Protein AF-A0A349YGN7-F1 (afdb_monomer_lite)

pLDDT: mean 90.96, std 9.05, range [40.75, 98.06]

Radius of gyration: 17.31 Å; chains: 1; bounding box: 41×32×55 Å

Structure (mmCIF, N/CA/C/O backbone):
data_AF-A0A349YGN7-F1
#
_entry.id   AF-A0A349YGN7-F1
#
loop_
_atom_site.group_PDB
_atom_site.id
_atom_site.type_symbol
_atom_site.label_atom_id
_atom_site.label_alt_id
_atom_site.label_comp_id
_atom_site.label_asym_id
_atom_site.label_entity_id
_atom_site.label_seq_id
_atom_site.pdbx_PDB_ins_code
_atom_site.Cartn_x
_atom_site.Cartn_y
_atom_site.Cartn_z
_atom_site.occupancy
_atom_site.B_iso_or_equiv
_atom_site.auth_seq_id
_atom_site.auth_comp_id
_atom_site.auth_asym_id
_atom_site.auth_atom_id
_atom_site.pdbx_PDB_model_num
ATOM 1 N N . MET A 1 1 ? -19.970 -3.810 -36.566 1.00 40.75 1 MET A N 1
ATOM 2 C CA . MET A 1 1 ? -18.742 -3.207 -36.004 1.00 40.75 1 MET A CA 1
ATOM 3 C C . MET A 1 1 ? -18.100 -4.233 -35.089 1.00 40.75 1 MET A C 1
ATOM 5 O O . MET A 1 1 ? -18.728 -4.619 -34.111 1.00 40.75 1 MET A O 1
ATOM 9 N N . ALA A 1 2 ? -16.917 -4.742 -35.432 1.00 43.94 2 ALA A N 1
ATOM 10 C CA . ALA A 1 2 ? -16.148 -5.558 -34.498 1.00 43.94 2 ALA A CA 1
ATOM 11 C C . ALA A 1 2 ? -15.646 -4.631 -33.381 1.00 43.94 2 ALA A C 1
ATOM 13 O O . ALA A 1 2 ? -15.054 -3.597 -33.680 1.00 43.94 2 ALA A O 1
ATOM 14 N N . ARG A 1 3 ? -15.933 -4.951 -32.112 1.00 46.91 3 ARG A N 1
ATOM 15 C CA . ARG A 1 3 ? -15.310 -4.249 -30.982 1.00 46.91 3 ARG A CA 1
ATOM 16 C C . ARG A 1 3 ? -13.809 -4.509 -31.073 1.00 46.91 3 ARG A C 1
ATOM 18 O O . ARG A 1 3 ? -13.404 -5.671 -31.048 1.00 46.91 3 ARG A O 1
ATOM 25 N N . GLU A 1 4 ? -13.009 -3.456 -31.212 1.00 57.19 4 GLU A N 1
ATOM 26 C CA . GLU A 1 4 ? -11.560 -3.579 -31.079 1.00 57.19 4 GLU A CA 1
ATOM 27 C C . GLU A 1 4 ? -11.242 -4.249 -29.732 1.00 57.19 4 GLU A C 1
ATOM 29 O O . GLU A 1 4 ? -11.897 -3.947 -28.726 1.00 57.19 4 GLU A O 1
ATOM 34 N N . PRO A 1 5 ? -10.295 -5.202 -29.687 1.00 54.06 5 PRO A N 1
ATOM 35 C CA . PRO A 1 5 ? -9.934 -5.856 -28.443 1.00 54.06 5 PRO A CA 1
ATOM 36 C C . PRO A 1 5 ? -9.362 -4.815 -27.479 1.00 54.06 5 PRO A C 1
ATOM 38 O O . PRO A 1 5 ? -8.246 -4.330 -27.649 1.00 54.06 5 PRO A O 1
ATOM 41 N N . GLN A 1 6 ? -10.136 -4.474 -26.451 1.00 61.12 6 GLN A N 1
ATOM 42 C CA . GLN A 1 6 ? -9.702 -3.562 -25.403 1.00 61.12 6 GLN A CA 1
ATOM 43 C C . GLN A 1 6 ? -8.542 -4.217 -24.639 1.00 61.12 6 GLN A C 1
ATOM 45 O O . GLN A 1 6 ? -8.707 -5.266 -24.007 1.00 61.12 6 GLN A O 1
ATOM 50 N N . ILE A 1 7 ? -7.347 -3.631 -24.738 1.00 64.88 7 ILE A N 1
ATOM 51 C CA . ILE A 1 7 ? -6.152 -4.151 -24.070 1.00 64.88 7 ILE A CA 1
ATOM 52 C C . ILE A 1 7 ? -6.370 -4.048 -22.563 1.00 64.88 7 ILE A C 1
ATOM 54 O O . ILE A 1 7 ? -6.485 -2.955 -22.010 1.00 64.88 7 ILE A O 1
ATOM 58 N N . LYS A 1 8 ? -6.426 -5.204 -21.893 1.00 73.06 8 LYS A N 1
ATOM 59 C CA . LYS A 1 8 ? -6.543 -5.254 -20.437 1.00 73.06 8 LYS A CA 1
ATOM 60 C C . LYS A 1 8 ? -5.196 -4.938 -19.795 1.00 73.06 8 LYS A C 1
ATOM 62 O O . LYS A 1 8 ? -4.234 -5.682 -19.997 1.00 73.06 8 LYS A O 1
ATOM 67 N N . ILE A 1 9 ? -5.144 -3.878 -18.993 1.00 81.25 9 ILE A N 1
ATOM 68 C CA . ILE A 1 9 ? -4.000 -3.553 -18.136 1.00 81.25 9 ILE A CA 1
ATOM 69 C C . ILE A 1 9 ? -3.856 -4.692 -17.130 1.00 81.25 9 ILE A C 1
ATOM 71 O O . ILE A 1 9 ? -4.813 -5.005 -16.433 1.00 81.25 9 ILE A O 1
ATOM 75 N N . LYS A 1 10 ? -2.692 -5.343 -17.065 1.00 91.06 10 LYS A N 1
ATOM 76 C CA . LYS A 1 10 ? -2.426 -6.410 -16.091 1.00 91.06 10 LYS A CA 1
ATOM 77 C C . LYS A 1 10 ? -1.453 -5.913 -15.033 1.00 91.06 10 LYS A C 1
ATOM 79 O O . LYS A 1 10 ? -0.296 -5.677 -15.357 1.00 91.06 10 LYS A O 1
ATOM 84 N N . ILE A 1 11 ? -1.889 -5.782 -13.787 1.00 93.44 11 ILE A N 1
ATOM 85 C CA . ILE A 1 11 ? -1.020 -5.420 -12.654 1.00 93.44 11 ILE A CA 1
ATOM 86 C C . ILE A 1 11 ? -0.868 -6.637 -11.747 1.00 93.44 11 ILE A C 1
ATOM 88 O O . ILE A 1 11 ? -1.842 -7.350 -11.518 1.00 93.44 11 ILE A O 1
ATOM 92 N N . GLN A 1 12 ? 0.334 -6.888 -11.236 1.00 95.88 12 GLN A N 1
ATOM 93 C CA . GLN A 1 12 ? 0.534 -7.857 -10.160 1.00 95.88 12 GLN A CA 1
ATOM 94 C C . GLN A 1 12 ? 0.594 -7.113 -8.822 1.00 95.88 12 GLN A C 1
ATOM 96 O O . GLN A 1 12 ? 1.476 -6.279 -8.655 1.00 95.88 12 GLN A O 1
ATOM 101 N N . LEU A 1 13 ? -0.313 -7.407 -7.888 1.00 96.38 13 LEU A N 1
ATOM 102 C CA . LEU A 1 13 ? -0.281 -6.912 -6.510 1.00 96.38 13 LEU A CA 1
ATOM 103 C C . LEU A 1 13 ? 0.266 -8.009 -5.591 1.00 96.38 13 LEU A C 1
ATOM 105 O O . LEU A 1 13 ? -0.323 -9.088 -5.493 1.00 96.38 13 LEU A O 1
ATOM 109 N N . LEU A 1 14 ? 1.387 -7.720 -4.939 1.00 96.00 14 LEU A N 1
ATOM 110 C CA . LEU A 1 14 ? 2.037 -8.552 -3.932 1.00 96.00 14 LEU A CA 1
ATOM 111 C C . LEU A 1 14 ? 1.857 -7.864 -2.582 1.00 96.00 14 LEU A C 1
ATOM 113 O O . LEU A 1 14 ? 2.396 -6.776 -2.405 1.00 96.00 14 LEU A O 1
ATOM 117 N N . ALA A 1 15 ? 1.113 -8.470 -1.663 1.00 94.56 15 ALA A N 1
ATOM 118 C CA . ALA A 1 15 ? 0.840 -7.887 -0.348 1.00 94.56 15 ALA A CA 1
ATOM 119 C C . ALA A 1 15 ? 1.329 -8.792 0.784 1.00 94.56 15 ALA A C 1
ATOM 121 O O . ALA A 1 15 ? 1.417 -10.007 0.602 1.00 94.56 15 ALA A O 1
ATOM 122 N N . GLU A 1 16 ? 1.656 -8.200 1.929 1.00 89.56 16 GLU A N 1
ATOM 123 C CA . GLU A 1 16 ? 2.109 -8.918 3.124 1.00 89.56 16 GLU A CA 1
ATOM 124 C C . GLU A 1 16 ? 1.011 -9.790 3.738 1.00 89.56 16 GLU A C 1
ATOM 126 O O . GLU A 1 16 ? 1.259 -10.957 4.054 1.00 89.56 16 GLU A O 1
ATOM 131 N N . GLY A 1 17 ? -0.202 -9.245 3.842 1.00 88.50 17 GLY A N 1
ATOM 132 C CA . GLY A 1 17 ? -1.368 -9.917 4.393 1.00 88.50 17 GLY A CA 1
ATOM 133 C C . GLY A 1 17 ? 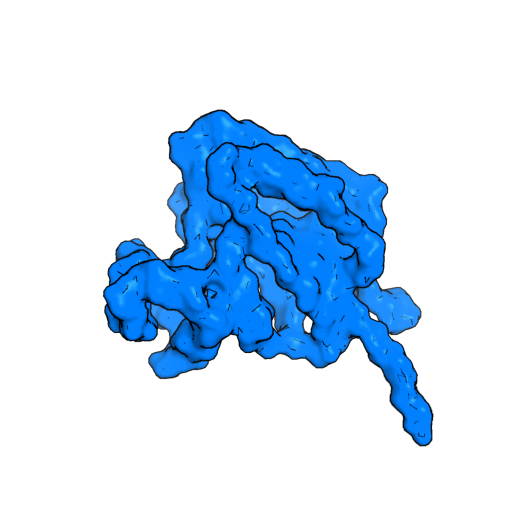-2.480 -10.182 3.378 1.00 88.50 17 GLY A C 1
ATOM 134 O O . GLY A 1 17 ? -2.515 -9.670 2.254 1.00 88.50 17 GLY A O 1
ATOM 135 N N . ASN A 1 18 ? -3.425 -11.029 3.796 1.00 90.25 18 ASN A N 1
ATOM 136 C CA . ASN A 1 18 ? -4.635 -11.309 3.026 1.00 90.25 18 ASN A CA 1
ATOM 137 C C . ASN A 1 18 ? -5.684 -10.188 3.154 1.00 90.25 18 ASN A C 1
ATOM 139 O O . ASN A 1 18 ? -6.515 -10.036 2.262 1.00 90.25 18 ASN A O 1
ATOM 143 N N . THR A 1 19 ? -5.634 -9.381 4.218 1.00 92.94 19 THR A N 1
ATOM 144 C CA . THR A 1 19 ? -6.548 -8.251 4.453 1.00 92.94 19 THR A CA 1
ATOM 145 C C . THR A 1 19 ? -6.517 -7.264 3.286 1.00 92.94 19 THR A C 1
ATOM 147 O O . THR A 1 19 ? -7.548 -6.900 2.720 1.00 92.94 19 THR A O 1
ATOM 150 N N . GLU A 1 20 ? -5.315 -6.882 2.869 1.00 93.88 20 GLU A N 1
ATOM 151 C CA . GLU A 1 20 ? -5.056 -5.976 1.762 1.00 93.88 20 GLU A CA 1
ATOM 152 C C . GLU A 1 20 ? -5.512 -6.583 0.440 1.00 93.88 20 GLU A C 1
ATOM 154 O O . GLU A 1 20 ? -6.179 -5.934 -0.368 1.00 93.88 20 GLU A O 1
ATOM 159 N N . VAL A 1 21 ? -5.179 -7.860 0.228 1.00 93.62 21 VAL A N 1
ATOM 160 C CA . VAL A 1 21 ? -5.609 -8.610 -0.953 1.00 93.62 21 VAL A CA 1
ATOM 161 C C . VAL A 1 21 ? -7.132 -8.606 -1.061 1.00 93.62 21 VAL A C 1
ATOM 163 O O . VAL A 1 21 ? -7.663 -8.310 -2.132 1.00 93.62 21 VAL A O 1
ATOM 166 N N . ASN A 1 22 ? -7.832 -8.908 0.029 1.00 94.44 22 ASN A N 1
ATOM 167 C CA . ASN A 1 22 ? -9.287 -8.938 0.076 1.00 94.44 22 ASN A CA 1
ATOM 168 C C . ASN A 1 22 ? -9.894 -7.556 -0.180 1.00 94.44 22 ASN A C 1
ATOM 170 O O . ASN A 1 22 ? -10.826 -7.440 -0.976 1.00 94.44 22 ASN A O 1
ATOM 174 N N . TYR A 1 23 ? -9.320 -6.498 0.399 1.00 95.06 23 TYR A N 1
ATOM 175 C CA . TYR A 1 23 ? -9.762 -5.129 0.142 1.00 95.06 23 TYR A CA 1
ATOM 176 C C . TYR A 1 23 ? -9.703 -4.775 -1.348 1.00 95.06 23 TYR A C 1
ATOM 178 O O . TYR A 1 23 ? -10.696 -4.337 -1.930 1.00 95.06 23 TYR A O 1
ATOM 186 N N . PHE A 1 24 ? -8.561 -5.009 -2.001 1.00 93.50 24 PHE A N 1
ATOM 187 C CA . PHE A 1 24 ? -8.390 -4.637 -3.407 1.00 93.50 24 PHE A CA 1
ATOM 188 C C . PHE A 1 24 ? -9.077 -5.579 -4.401 1.00 93.50 24 PHE A C 1
ATOM 190 O O . PHE A 1 24 ? -9.286 -5.181 -5.547 1.00 93.50 24 PHE A O 1
ATOM 197 N N . LYS A 1 25 ? -9.417 -6.815 -4.012 1.00 91.12 25 LYS A N 1
ATOM 198 C CA . LYS A 1 25 ? -10.243 -7.719 -4.835 1.00 91.12 25 LYS A CA 1
ATOM 199 C C . LYS A 1 25 ? -11.669 -7.196 -4.994 1.00 91.12 25 LYS A C 1
ATOM 201 O O . LYS A 1 25 ? -12.240 -7.328 -6.073 1.00 91.12 25 LYS A O 1
ATOM 206 N N . SER A 1 26 ? -12.216 -6.627 -3.924 1.00 86.44 26 SER A N 1
ATOM 207 C CA . SER A 1 26 ? -13.612 -6.186 -3.851 1.00 86.44 26 SER A CA 1
ATOM 208 C C . SER A 1 26 ? -13.801 -4.721 -4.276 1.00 86.44 26 SER A C 1
ATOM 210 O O . SER A 1 26 ? -14.912 -4.307 -4.603 1.00 86.44 26 SER A O 1
ATOM 212 N N . LEU A 1 27 ? -12.716 -3.941 -4.362 1.00 88.56 27 LEU A N 1
ATOM 213 C CA . LEU A 1 27 ? -12.718 -2.592 -4.931 1.00 88.56 27 LEU A CA 1
ATOM 214 C C . LEU A 1 27 ? -13.165 -2.607 -6.405 1.00 88.56 27 LEU A C 1
ATOM 216 O O . LEU A 1 27 ? -12.579 -3.289 -7.249 1.00 88.56 27 LEU A O 1
ATOM 220 N N . ARG A 1 28 ? -14.167 -1.790 -6.751 1.00 81.19 28 ARG A N 1
ATOM 221 C CA . ARG A 1 28 ? -14.599 -1.611 -8.146 1.00 81.19 28 ARG A CA 1
ATOM 222 C C . ARG A 1 28 ? -13.588 -0.751 -8.910 1.00 81.19 28 ARG A C 1
ATOM 224 O O . ARG A 1 28 ? -13.478 0.444 -8.667 1.00 81.19 28 ARG A O 1
ATOM 231 N N . MET A 1 29 ? -12.890 -1.362 -9.862 1.00 83.44 29 MET A N 1
ATOM 232 C CA . MET A 1 29 ? -11.831 -0.731 -10.662 1.00 83.44 29 MET A CA 1
ATOM 233 C C . MET A 1 29 ? -12.302 -0.338 -12.071 1.00 83.44 29 MET A C 1
ATOM 235 O O . MET A 1 29 ? -13.389 -0.731 -12.505 1.00 83.44 29 MET A O 1
ATOM 239 N N . LYS A 1 30 ? -11.447 0.376 -12.822 1.00 78.62 30 LYS A N 1
ATOM 240 C CA . LYS A 1 30 ? -11.638 0.634 -14.264 1.00 78.62 30 LYS A CA 1
ATOM 241 C C . LYS A 1 30 ? -11.886 -0.663 -15.043 1.00 78.62 30 LYS A C 1
ATOM 243 O O . LYS A 1 30 ? -11.179 -1.653 -14.866 1.00 78.62 30 LYS A O 1
ATOM 248 N N . GLU A 1 31 ? -12.843 -0.644 -15.974 1.00 77.25 31 GLU A N 1
ATOM 249 C CA . GLU A 1 31 ? -13.285 -1.838 -16.723 1.00 77.25 31 GLU A CA 1
ATOM 250 C C . GLU A 1 31 ? -12.179 -2.496 -17.572 1.00 77.25 31 GLU A C 1
ATOM 252 O O . GLU A 1 31 ? -12.213 -3.701 -17.835 1.00 77.25 31 GLU A O 1
ATOM 257 N N . ASN A 1 32 ? -11.169 -1.726 -17.984 1.00 79.81 32 ASN A N 1
ATOM 258 C CA . ASN A 1 32 ? -10.022 -2.210 -18.752 1.00 79.81 32 ASN A CA 1
ATOM 259 C C . ASN A 1 32 ? -8.860 -2.714 -17.874 1.00 79.81 32 ASN A C 1
ATOM 261 O O . ASN A 1 32 ? -7.795 -3.029 -18.407 1.00 79.81 32 ASN A O 1
ATOM 265 N N . LEU A 1 33 ? -9.032 -2.813 -16.554 1.00 83.44 33 LEU A N 1
ATOM 266 C CA . LEU A 1 33 ? -8.005 -3.281 -15.629 1.00 83.44 33 LEU A CA 1
ATOM 267 C C . LEU A 1 33 ? -8.243 -4.734 -15.201 1.00 83.44 33 LEU A C 1
ATOM 269 O O . LEU A 1 33 ? -9.355 -5.166 -14.911 1.00 83.44 33 LEU A O 1
ATOM 273 N N . LYS A 1 34 ? -7.160 -5.503 -15.128 1.00 87.75 34 LYS A N 1
ATOM 274 C CA . LYS A 1 34 ? -7.096 -6.813 -14.489 1.00 87.75 34 LYS A CA 1
ATOM 275 C C . LYS A 1 34 ? -5.946 -6.804 -13.491 1.00 87.75 34 LYS A C 1
ATOM 277 O O . LYS A 1 34 ? -4.796 -6.596 -13.868 1.00 87.75 34 LYS A O 1
ATOM 282 N N . ILE A 1 35 ? -6.233 -7.108 -12.235 1.00 89.19 35 ILE A N 1
ATOM 283 C CA . ILE A 1 35 ? -5.198 -7.273 -11.216 1.00 89.19 35 ILE A CA 1
ATOM 284 C C . ILE A 1 35 ? -5.051 -8.758 -10.896 1.00 89.19 35 ILE A C 1
ATOM 286 O O . ILE A 1 35 ? -6.034 -9.486 -10.763 1.00 89.19 35 ILE A O 1
ATOM 290 N N . SER A 1 36 ? -3.806 -9.224 -10.848 1.00 90.88 36 SER A N 1
ATOM 291 C CA . SER A 1 36 ? -3.445 -10.501 -10.247 1.00 90.88 36 SER A CA 1
ATOM 292 C C . SER A 1 36 ? -3.015 -10.235 -8.819 1.00 90.88 36 SER A C 1
ATOM 294 O O . SER A 1 36 ? -2.079 -9.473 -8.595 1.00 90.88 36 SER A O 1
ATOM 296 N N . TYR A 1 37 ? -3.666 -10.888 -7.870 1.00 91.25 37 TYR A N 1
ATOM 297 C CA . TYR A 1 37 ? -3.403 -10.716 -6.449 1.00 91.25 37 TYR A CA 1
ATOM 298 C C . TYR A 1 37 ? -2.595 -11.894 -5.929 1.00 91.25 37 TYR A C 1
ATOM 300 O O . TYR A 1 37 ? -2.875 -13.041 -6.290 1.00 91.25 37 TYR A O 1
ATOM 308 N N . LYS A 1 38 ? -1.610 -11.624 -5.079 1.00 90.12 38 LYS A N 1
ATOM 309 C CA . LYS A 1 38 ? -0.845 -12.660 -4.400 1.00 90.12 38 LYS A CA 1
ATOM 310 C C . LYS A 1 38 ? -0.443 -12.184 -3.011 1.00 90.12 38 LYS A C 1
ATOM 312 O O . LYS A 1 38 ? 0.288 -11.210 -2.870 1.00 90.12 38 LYS A O 1
ATOM 317 N N . GLU A 1 39 ? -0.898 -12.919 -2.007 1.00 89.00 39 GLU A N 1
ATOM 318 C CA . GLU A 1 39 ? -0.356 -12.821 -0.658 1.00 89.00 39 GLU A CA 1
ATOM 319 C C . GLU A 1 39 ? 1.073 -13.378 -0.655 1.00 89.00 39 GLU A C 1
ATOM 321 O O . GLU A 1 39 ? 1.364 -14.439 -1.226 1.00 89.00 39 GLU A O 1
ATOM 326 N N . VAL A 1 40 ? 1.977 -12.651 -0.016 1.00 86.19 40 VAL A N 1
ATOM 327 C CA . VAL A 1 40 ? 3.359 -13.046 0.203 1.00 86.19 40 VAL A CA 1
ATOM 328 C C . VAL A 1 40 ? 3.511 -13.333 1.684 1.00 86.19 40 VAL A C 1
ATOM 330 O O . VAL A 1 40 ? 3.800 -12.453 2.482 1.00 86.19 40 VAL A O 1
ATOM 333 N N . ASN A 1 41 ? 3.348 -14.602 2.043 1.00 75.94 41 ASN A N 1
ATOM 334 C CA . ASN A 1 41 ? 3.478 -15.024 3.427 1.00 75.94 41 ASN A CA 1
ATOM 335 C C . ASN A 1 41 ? 4.915 -14.783 3.934 1.00 75.94 41 ASN A C 1
ATOM 337 O O . ASN A 1 41 ? 5.864 -15.477 3.541 1.00 75.94 41 ASN A O 1
ATOM 341 N N . VAL A 1 42 ? 5.064 -13.789 4.810 1.00 69.56 42 VAL A N 1
ATOM 342 C CA . VAL A 1 42 ? 6.346 -13.394 5.406 1.00 69.56 42 VAL A CA 1
ATOM 343 C C . VAL A 1 42 ? 6.684 -14.114 6.707 1.00 69.56 42 VAL A C 1
ATOM 345 O O . VAL A 1 42 ? 7.771 -13.860 7.233 1.00 69.56 42 VAL A O 1
ATOM 348 N N . ARG A 1 43 ? 5.824 -15.021 7.211 1.00 63.34 43 ARG A N 1
ATOM 349 C CA . ARG A 1 43 ? 6.007 -15.694 8.512 1.00 63.34 43 ARG A CA 1
ATOM 350 C C . ARG A 1 43 ? 7.450 -16.199 8.659 1.00 63.34 43 ARG A C 1
ATOM 352 O O . ARG A 1 43 ? 7.858 -17.144 7.988 1.00 63.34 43 ARG A O 1
ATOM 359 N N . GLY A 1 44 ? 8.215 -15.540 9.534 1.00 61.25 44 GLY A N 1
ATOM 360 C CA . GLY A 1 44 ? 9.581 -15.930 9.896 1.00 61.25 44 GLY A CA 1
ATOM 361 C C . GLY A 1 44 ? 10.727 -15.415 9.011 1.00 61.25 44 GLY A C 1
ATOM 362 O O . GLY A 1 44 ? 11.727 -16.117 8.876 1.00 61.25 44 GLY A O 1
ATOM 363 N N . GLY A 1 45 ? 10.650 -14.217 8.419 1.00 75.00 45 GLY A N 1
ATOM 364 C CA . GLY A 1 45 ? 11.841 -13.623 7.780 1.00 75.00 45 GLY A CA 1
ATOM 365 C C . GLY A 1 45 ? 11.733 -12.192 7.246 1.00 75.00 45 GLY A C 1
ATOM 366 O O . GLY A 1 45 ? 12.594 -11.796 6.454 1.00 75.00 45 GLY A O 1
ATOM 367 N N . GLY A 1 46 ? 10.685 -11.458 7.635 1.00 89.56 46 GLY A N 1
ATOM 368 C CA . GLY A 1 46 ? 10.543 -10.017 7.404 1.00 89.56 46 GLY A CA 1
ATOM 369 C C . GLY A 1 46 ? 10.733 -9.578 5.949 1.00 89.56 46 GLY A C 1
ATOM 370 O O . GLY A 1 46 ? 10.422 -10.321 5.005 1.00 89.56 46 GLY A O 1
ATOM 371 N N . TYR A 1 47 ? 11.305 -8.388 5.751 1.00 94.25 47 TYR A N 1
ATOM 372 C CA . TYR A 1 47 ? 11.453 -7.802 4.412 1.00 94.25 47 TYR A CA 1
ATOM 373 C C . TYR A 1 47 ? 12.385 -8.603 3.490 1.00 94.25 47 TYR A C 1
ATOM 375 O O . TYR A 1 47 ? 12.188 -8.611 2.273 1.00 94.25 47 TYR A O 1
ATOM 383 N N . LEU A 1 48 ? 13.375 -9.335 4.024 1.00 93.44 48 LEU A N 1
ATOM 384 C CA . LEU A 1 48 ? 14.239 -10.194 3.198 1.00 93.44 48 LEU A CA 1
ATOM 385 C C . LEU A 1 48 ? 13.492 -11.406 2.648 1.00 93.44 48 LEU A C 1
ATOM 387 O O . LEU A 1 48 ? 13.700 -11.790 1.490 1.00 93.44 48 LEU A O 1
ATOM 391 N N . ASN A 1 49 ? 12.620 -12.017 3.453 1.00 92.88 49 ASN A N 1
ATOM 392 C CA . ASN A 1 49 ? 11.771 -13.091 2.963 1.00 92.88 49 ASN A CA 1
ATOM 393 C C . ASN A 1 49 ? 10.825 -12.565 1.880 1.00 92.88 49 ASN A C 1
ATOM 395 O O . ASN A 1 49 ? 10.755 -13.170 0.809 1.00 92.88 49 ASN A O 1
ATOM 399 N N . PHE A 1 50 ? 10.194 -11.409 2.109 1.00 94.44 50 PHE A N 1
ATOM 400 C CA . PHE A 1 50 ? 9.345 -10.767 1.106 1.00 94.44 50 PHE A CA 1
ATOM 401 C C . PHE A 1 50 ? 10.116 -10.519 -0.202 1.00 94.44 50 PHE A C 1
ATOM 403 O O . PHE A 1 50 ? 9.695 -10.958 -1.275 1.00 94.44 50 PHE A O 1
ATOM 410 N N . LEU A 1 51 ? 11.308 -9.915 -0.123 1.00 96.00 51 LEU A N 1
ATOM 411 C CA . LEU A 1 51 ? 12.189 -9.673 -1.270 1.00 96.00 51 LEU A CA 1
ATOM 412 C C . LEU A 1 51 ? 12.515 -10.960 -2.038 1.00 96.00 51 LEU A C 1
ATOM 414 O O . LEU A 1 51 ? 12.481 -10.989 -3.271 1.00 96.00 51 LEU A O 1
ATOM 418 N N . ARG A 1 52 ? 12.826 -12.045 -1.324 1.00 94.81 52 ARG A N 1
ATOM 419 C CA . ARG A 1 52 ? 13.103 -13.353 -1.929 1.00 94.81 52 ARG A CA 1
ATOM 420 C C . ARG A 1 52 ? 11.893 -13.904 -2.680 1.00 94.81 52 ARG A C 1
ATOM 422 O O . ARG A 1 52 ? 12.091 -14.566 -3.695 1.00 94.81 52 ARG A O 1
ATOM 429 N N . GLN A 1 53 ? 10.673 -13.648 -2.212 1.00 93.69 53 GLN A N 1
ATOM 430 C CA . GLN A 1 53 ? 9.462 -14.051 -2.925 1.00 93.69 53 GLN A CA 1
ATOM 431 C C . GLN A 1 53 ? 9.221 -13.169 -4.154 1.00 93.69 53 GLN A C 1
ATOM 433 O O . GLN A 1 53 ? 9.049 -13.717 -5.238 1.00 93.69 53 GLN A O 1
ATOM 438 N N . ILE A 1 54 ? 9.347 -11.837 -4.048 1.00 94.12 54 ILE A N 1
ATOM 439 C CA . ILE A 1 54 ? 9.235 -10.929 -5.209 1.00 94.12 54 ILE A CA 1
ATOM 440 C C . ILE A 1 54 ? 10.204 -11.335 -6.330 1.00 94.12 54 ILE A C 1
ATOM 442 O O . ILE A 1 54 ? 9.837 -11.320 -7.505 1.00 94.12 54 ILE A O 1
ATOM 446 N N . LYS A 1 55 ? 11.443 -11.709 -5.980 1.00 94.88 55 LYS A N 1
ATOM 447 C CA . LYS A 1 55 ? 12.477 -12.124 -6.944 1.00 94.88 55 LYS A CA 1
ATOM 448 C C . LYS A 1 55 ? 12.106 -13.374 -7.753 1.00 94.88 55 LYS A C 1
ATOM 450 O O . LYS A 1 55 ? 12.677 -13.566 -8.823 1.00 94.88 55 LYS A O 1
ATOM 455 N N . LYS A 1 56 ? 11.185 -14.211 -7.264 1.00 93.44 56 LYS A N 1
ATOM 456 C CA . LYS A 1 56 ? 10.685 -15.401 -7.975 1.00 93.44 56 LYS A CA 1
ATOM 457 C C . LYS A 1 56 ? 9.523 -15.082 -8.915 1.00 93.44 56 LYS A C 1
ATOM 459 O O . LYS A 1 56 ? 9.209 -15.893 -9.782 1.00 93.44 56 LYS A O 1
ATOM 464 N N . GLU A 1 57 ? 8.882 -13.927 -8.751 1.00 93.06 57 GLU A N 1
ATOM 465 C CA . GLU A 1 57 ? 7.726 -13.546 -9.555 1.00 93.06 57 GLU A CA 1
ATOM 466 C C . GLU A 1 57 ? 8.145 -13.065 -10.942 1.00 93.06 57 GLU A C 1
ATOM 468 O O . GLU A 1 57 ? 8.946 -12.137 -11.083 1.00 93.06 57 GLU A O 1
ATOM 473 N N . SER A 1 58 ? 7.538 -13.650 -11.973 1.00 91.25 58 SER A N 1
ATOM 474 C CA . SER A 1 58 ? 7.758 -13.240 -13.359 1.00 91.25 58 SER A CA 1
ATOM 475 C C . SER A 1 58 ? 7.205 -11.840 -13.626 1.00 91.25 58 SER A C 1
ATOM 477 O O . SER A 1 58 ? 6.105 -11.501 -13.198 1.00 91.25 58 SER A O 1
ATOM 479 N N . ASP A 1 59 ? 7.951 -11.044 -14.389 1.00 93.38 59 ASP A N 1
ATOM 480 C CA . ASP A 1 59 ? 7.483 -9.758 -14.923 1.00 93.38 59 ASP A CA 1
ATOM 481 C C . ASP A 1 59 ? 6.653 -9.945 -16.213 1.00 93.38 59 ASP A C 1
ATOM 483 O O . ASP A 1 59 ? 5.996 -9.020 -16.689 1.00 93.38 59 ASP A O 1
ATOM 487 N N . LEU A 1 60 ? 6.695 -11.138 -16.821 1.00 91.44 60 LEU A N 1
ATOM 488 C CA . LEU A 1 60 ? 6.106 -11.389 -18.133 1.00 91.44 60 LEU A CA 1
ATOM 489 C C . LEU A 1 60 ? 4.577 -11.286 -18.094 1.00 91.44 60 LEU A C 1
ATOM 491 O O . LEU A 1 60 ? 3.907 -12.008 -17.360 1.00 91.44 60 LEU A O 1
ATOM 495 N N . GLY A 1 61 ? 4.029 -10.441 -18.967 1.00 89.94 61 GLY A N 1
ATOM 496 C CA . GLY A 1 61 ? 2.585 -10.287 -19.139 1.00 89.94 61 GLY A CA 1
ATOM 497 C C . GLY A 1 61 ? 1.929 -9.297 -18.177 1.00 89.94 61 GLY A C 1
ATOM 498 O O . GLY A 1 61 ? 0.710 -9.145 -18.249 1.00 89.94 61 GLY A O 1
ATOM 499 N N . TYR A 1 62 ? 2.705 -8.612 -17.335 1.00 94.12 62 TYR A N 1
ATOM 500 C CA . TYR A 1 62 ? 2.244 -7.500 -16.504 1.00 94.12 62 TYR A CA 1
ATOM 501 C C . TYR A 1 62 ? 2.724 -6.152 -17.063 1.00 94.12 62 TYR A C 1
ATOM 503 O O . TYR A 1 62 ? 3.707 -6.089 -17.795 1.00 94.12 62 TYR A O 1
ATOM 511 N N . LEU A 1 63 ? 2.013 -5.075 -16.726 1.00 93.75 63 LEU A N 1
ATOM 512 C CA . LEU A 1 63 ? 2.388 -3.683 -16.998 1.00 93.75 63 LEU A CA 1
ATOM 513 C C . LEU A 1 63 ? 3.001 -2.991 -15.783 1.00 93.75 63 LEU A C 1
ATOM 515 O O . LEU A 1 63 ? 3.673 -1.983 -15.952 1.00 93.75 63 LEU A O 1
ATOM 519 N N . ALA A 1 64 ? 2.766 -3.509 -14.579 1.00 95.50 64 ALA A N 1
ATOM 520 C CA . ALA A 1 64 ? 3.373 -3.035 -13.344 1.00 95.50 64 ALA A CA 1
ATOM 521 C C . ALA A 1 64 ? 3.330 -4.136 -12.280 1.00 95.50 64 ALA A C 1
ATOM 523 O O . ALA A 1 64 ? 2.460 -5.017 -12.313 1.00 95.50 64 ALA A O 1
ATOM 524 N N . LYS A 1 65 ? 4.247 -4.048 -11.318 1.00 97.25 65 LYS A N 1
ATOM 525 C CA . LYS A 1 65 ? 4.254 -4.853 -10.098 1.00 97.25 65 LYS A CA 1
ATOM 526 C C . LYS A 1 65 ? 4.131 -3.917 -8.902 1.00 97.25 65 LYS A C 1
ATOM 528 O O . LYS A 1 65 ? 4.962 -3.035 -8.718 1.00 97.25 65 LYS A O 1
ATOM 533 N N . VAL A 1 66 ? 3.083 -4.093 -8.116 1.00 97.38 66 VAL A N 1
ATOM 534 C CA . VAL A 1 66 ? 2.799 -3.315 -6.912 1.00 97.38 66 VAL A CA 1
ATOM 535 C C . VAL A 1 66 ? 3.152 -4.177 -5.711 1.00 97.38 66 VAL A C 1
ATOM 537 O O . VAL A 1 66 ? 2.734 -5.331 -5.632 1.00 97.38 66 VAL A O 1
ATOM 540 N N . ILE A 1 67 ? 3.952 -3.627 -4.810 1.00 97.19 67 ILE A N 1
ATOM 541 C CA . ILE A 1 67 ? 4.405 -4.273 -3.580 1.00 97.19 67 ILE A CA 1
ATOM 542 C C . ILE A 1 67 ? 3.798 -3.490 -2.426 1.00 97.19 67 ILE A C 1
ATOM 544 O O . ILE A 1 67 ? 4.082 -2.304 -2.307 1.00 97.19 67 ILE A O 1
ATOM 548 N N . LEU A 1 68 ? 2.962 -4.135 -1.620 1.00 95.94 68 LEU A N 1
ATOM 549 C CA . LEU A 1 68 ? 2.226 -3.536 -0.514 1.00 95.94 68 LEU A CA 1
ATOM 550 C C . LEU A 1 68 ? 2.687 -4.145 0.812 1.00 95.94 68 LEU A C 1
ATOM 552 O O . LEU A 1 68 ? 2.627 -5.363 0.976 1.00 95.94 68 LEU A O 1
ATOM 556 N N . LEU A 1 69 ? 3.183 -3.298 1.710 1.00 94.12 69 LEU A N 1
ATOM 557 C CA . LEU A 1 69 ? 3.846 -3.691 2.955 1.00 94.12 69 LEU A CA 1
ATOM 558 C C . LEU A 1 69 ? 3.450 -2.771 4.105 1.00 94.12 69 LEU A C 1
ATOM 560 O O . LEU A 1 69 ? 3.177 -1.586 3.880 1.00 94.12 69 LEU A O 1
ATOM 564 N N . ASP A 1 70 ? 3.579 -3.279 5.324 1.00 92.50 70 ASP A N 1
ATOM 565 C CA . ASP A 1 70 ? 3.582 -2.453 6.527 1.00 92.50 70 ASP A CA 1
ATOM 566 C C . ASP A 1 70 ? 5.024 -2.084 6.921 1.00 92.50 70 ASP A C 1
ATOM 568 O O . ASP A 1 70 ? 5.996 -2.778 6.600 1.00 92.50 70 ASP A O 1
ATOM 572 N N . TYR A 1 71 ? 5.202 -0.913 7.540 1.00 93.44 71 TYR A N 1
ATOM 573 C CA . TYR A 1 71 ? 6.510 -0.389 7.967 1.00 93.44 71 TYR A CA 1
ATOM 574 C C . TYR A 1 71 ? 6.808 -0.620 9.458 1.00 93.44 71 TYR A C 1
ATOM 576 O O . TYR A 1 71 ? 7.857 -0.208 9.959 1.00 93.44 71 TYR A O 1
ATOM 584 N N . ASP A 1 72 ? 5.892 -1.261 10.179 1.00 88.56 72 ASP A N 1
ATOM 585 C CA . ASP A 1 72 ? 5.976 -1.575 11.607 1.00 88.56 72 ASP A CA 1
ATOM 586 C C . ASP A 1 72 ? 7.289 -2.285 11.987 1.00 88.56 72 ASP A C 1
ATOM 588 O O . ASP A 1 72 ? 8.027 -1.798 12.849 1.00 88.56 72 ASP A O 1
ATOM 592 N N . LEU A 1 73 ? 7.674 -3.342 11.266 1.00 87.31 73 LEU A N 1
ATOM 593 C CA . LEU A 1 73 ? 8.895 -4.105 11.530 1.00 87.31 73 LEU A CA 1
ATOM 594 C C . LEU A 1 73 ? 10.156 -3.240 11.399 1.00 87.31 73 LEU A C 1
ATOM 596 O O . LEU A 1 73 ? 11.080 -3.349 12.208 1.00 87.31 73 LEU A O 1
ATOM 600 N N . ALA A 1 74 ? 10.208 -2.351 10.403 1.00 90.38 74 ALA A N 1
ATOM 601 C CA . ALA A 1 74 ? 11.338 -1.441 10.213 1.00 90.38 74 ALA A CA 1
ATOM 602 C C . ALA A 1 74 ? 11.411 -0.342 11.287 1.00 90.38 74 ALA A C 1
ATOM 604 O O . ALA A 1 74 ? 12.503 0.172 11.554 1.00 90.38 74 ALA A O 1
ATOM 605 N N . ARG A 1 75 ? 10.278 0.031 11.897 1.00 88.25 75 ARG A N 1
ATOM 606 C CA . ARG A 1 75 ? 10.217 1.013 12.992 1.00 88.25 75 ARG A CA 1
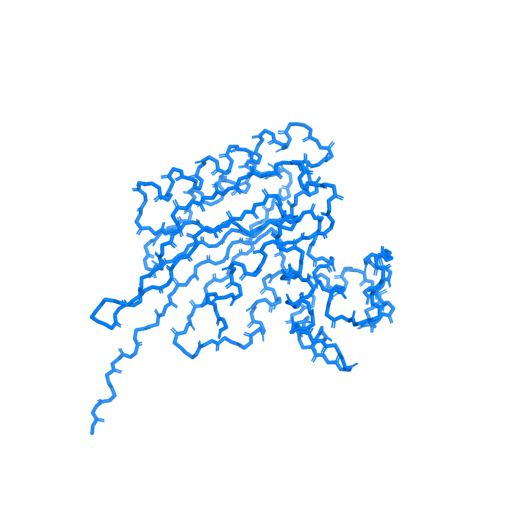ATOM 607 C C . ARG A 1 75 ? 10.726 0.426 14.301 1.00 88.25 75 ARG A C 1
ATOM 609 O O . ARG A 1 75 ? 11.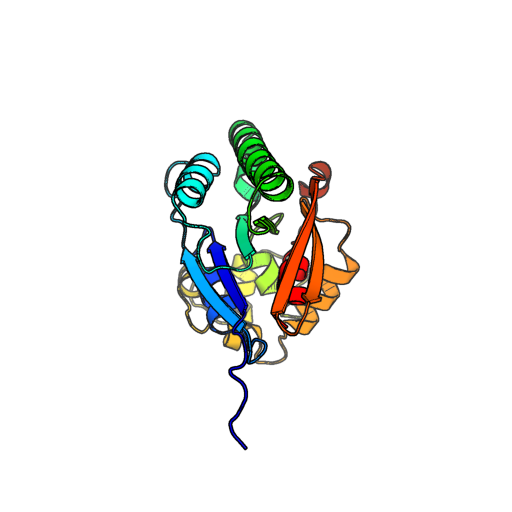430 1.108 15.041 1.00 88.25 75 ARG A O 1
ATOM 616 N N . GLU A 1 76 ? 10.405 -0.835 14.561 1.00 86.50 76 GLU A N 1
ATOM 617 C CA . GLU A 1 76 ? 10.731 -1.508 15.821 1.00 86.50 76 GLU A CA 1
ATOM 618 C C . GLU A 1 76 ? 12.118 -2.161 15.817 1.00 86.50 76 GLU A C 1
ATOM 620 O O . GLU A 1 76 ? 12.761 -2.274 16.863 1.00 86.50 76 GLU A O 1
ATOM 625 N N . ASN A 1 77 ? 12.618 -2.573 14.646 1.00 86.69 77 ASN A N 1
ATOM 626 C CA . ASN A 1 77 ? 13.853 -3.340 14.536 1.00 86.69 77 ASN A CA 1
ATOM 627 C C . ASN A 1 77 ? 14.825 -2.737 13.509 1.00 86.69 77 ASN A C 1
ATOM 629 O O . ASN A 1 77 ? 14.614 -2.769 12.296 1.00 86.69 77 ASN A O 1
ATOM 633 N N . GLY A 1 78 ? 15.978 -2.258 13.992 1.00 86.69 78 GLY A N 1
ATOM 634 C CA . GLY A 1 78 ? 17.029 -1.691 13.140 1.00 86.69 78 GLY A CA 1
ATOM 635 C C . GLY A 1 78 ? 17.615 -2.669 12.108 1.00 86.69 78 GLY A C 1
ATOM 636 O O . GLY A 1 78 ? 18.104 -2.232 11.064 1.00 86.69 78 GLY A O 1
ATOM 637 N N . GLY A 1 79 ? 17.557 -3.981 12.362 1.00 91.06 79 GLY A N 1
ATOM 638 C CA . GLY A 1 79 ? 17.886 -5.021 11.385 1.00 91.06 79 GLY A CA 1
ATOM 639 C C . GLY A 1 79 ? 16.863 -5.085 10.250 1.00 91.06 79 GLY A C 1
ATOM 640 O O . GLY A 1 79 ? 17.244 -5.056 9.080 1.00 91.06 79 GLY A O 1
ATOM 641 N N . GLU A 1 80 ? 15.571 -5.048 10.577 1.00 93.75 80 GLU A N 1
ATOM 642 C CA . GLU A 1 80 ? 14.500 -4.997 9.576 1.00 93.75 80 GLU A CA 1
ATOM 643 C C . GLU A 1 80 ? 14.514 -3.684 8.786 1.00 93.75 80 GLU A C 1
ATOM 645 O O . GLU A 1 80 ? 14.328 -3.706 7.574 1.00 93.75 80 GLU A O 1
ATOM 650 N N . LYS A 1 81 ? 14.893 -2.554 9.396 1.00 93.75 81 LYS A N 1
ATOM 651 C CA . LYS A 1 81 ? 15.108 -1.294 8.660 1.00 93.75 81 LYS A CA 1
ATOM 652 C C . LYS A 1 81 ? 16.184 -1.416 7.574 1.00 93.75 81 LYS A C 1
ATOM 654 O O . LYS A 1 81 ? 16.063 -0.805 6.511 1.00 93.75 81 LYS A O 1
ATOM 659 N N . LYS A 1 82 ? 17.245 -2.201 7.809 1.00 95.06 82 LYS A N 1
ATOM 660 C CA . LYS A 1 82 ? 18.257 -2.509 6.778 1.00 95.06 82 LYS A CA 1
ATOM 661 C C . LYS A 1 82 ? 17.676 -3.420 5.696 1.00 95.06 82 LYS A C 1
ATOM 663 O O . LYS A 1 82 ? 17.871 -3.146 4.516 1.00 95.06 82 LYS A O 1
ATOM 668 N N . ASN A 1 83 ? 16.919 -4.439 6.090 1.00 95.94 83 ASN A N 1
ATOM 669 C CA . ASN A 1 83 ? 16.263 -5.368 5.168 1.00 95.94 83 ASN A CA 1
ATOM 670 C C . ASN A 1 83 ? 15.252 -4.656 4.252 1.00 95.94 83 ASN A C 1
ATOM 672 O O . ASN A 1 83 ? 15.227 -4.907 3.046 1.00 95.94 83 ASN A O 1
ATOM 676 N N . PHE A 1 84 ? 14.484 -3.709 4.797 1.00 96.19 84 PHE A N 1
ATOM 677 C CA . PHE A 1 84 ? 13.598 -2.830 4.038 1.00 96.19 84 PHE A CA 1
ATOM 678 C C . PHE A 1 84 ? 14.374 -1.991 3.019 1.00 96.19 84 PHE A C 1
ATOM 680 O O . PHE A 1 84 ? 13.999 -1.951 1.850 1.00 96.19 84 PHE A O 1
ATOM 687 N N . LYS A 1 85 ? 15.492 -1.365 3.422 1.00 97.06 85 LYS A N 1
ATOM 688 C CA . LYS A 1 85 ? 16.352 -0.608 2.493 1.00 97.06 85 LYS A CA 1
ATOM 689 C C . LYS A 1 85 ? 16.845 -1.479 1.336 1.00 97.06 85 LYS A C 1
ATOM 691 O O . LYS A 1 85 ? 16.795 -1.040 0.195 1.00 97.06 85 LYS A O 1
ATOM 696 N N . THR A 1 86 ? 17.231 -2.727 1.598 1.00 97.69 86 THR A N 1
ATOM 697 C CA . THR A 1 86 ? 17.614 -3.674 0.537 1.00 97.69 86 THR A CA 1
ATOM 698 C C . THR A 1 86 ? 16.450 -3.995 -0.413 1.00 97.69 86 THR A C 1
ATOM 700 O O . THR A 1 86 ? 16.655 -4.113 -1.623 1.00 97.69 86 THR A O 1
ATOM 703 N N . LEU A 1 87 ? 15.220 -4.125 0.097 1.00 97.50 87 LEU A N 1
ATOM 704 C CA . LEU A 1 87 ? 14.022 -4.295 -0.735 1.00 97.50 87 LEU A CA 1
ATOM 705 C C . LEU A 1 87 ? 13.749 -3.046 -1.589 1.00 97.50 87 LEU A C 1
ATOM 707 O O . LEU A 1 87 ? 13.492 -3.168 -2.789 1.00 97.50 87 LEU A O 1
ATOM 711 N N . LEU A 1 88 ? 13.849 -1.857 -0.992 1.00 97.94 88 LEU A N 1
ATOM 712 C CA . LEU A 1 88 ? 13.700 -0.569 -1.668 1.00 97.94 88 LEU A CA 1
ATOM 713 C C . LEU A 1 88 ? 14.723 -0.406 -2.800 1.00 97.94 88 LEU A C 1
ATOM 715 O O . LEU A 1 88 ? 14.341 -0.119 -3.933 1.00 97.94 88 LEU A O 1
ATOM 719 N N . GLU A 1 89 ? 16.006 -0.631 -2.515 1.00 98.06 89 GLU A N 1
ATOM 720 C CA . GLU A 1 89 ? 17.092 -0.565 -3.500 1.00 98.06 89 GLU A CA 1
ATOM 721 C C . GLU A 1 89 ? 16.831 -1.511 -4.672 1.00 98.06 89 GLU A C 1
ATOM 723 O O . GLU A 1 89 ? 16.957 -1.117 -5.829 1.00 98.06 89 GLU A O 1
ATOM 728 N N . TYR A 1 90 ? 16.370 -2.733 -4.396 1.00 97.94 90 TYR A N 1
ATOM 729 C CA . TYR A 1 90 ? 15.984 -3.667 -5.448 1.00 97.94 90 TYR A CA 1
ATOM 730 C C . TYR A 1 90 ? 14.854 -3.124 -6.339 1.00 97.94 90 TYR A C 1
ATOM 732 O O . TYR A 1 90 ? 14.925 -3.264 -7.560 1.00 97.94 90 TYR A O 1
ATOM 740 N N . CYS A 1 91 ? 13.829 -2.488 -5.763 1.00 97.88 91 CYS A N 1
ATOM 741 C CA . CYS A 1 91 ? 12.739 -1.883 -6.536 1.00 97.88 91 CYS A CA 1
ATOM 742 C C . CYS A 1 91 ? 13.225 -0.697 -7.382 1.00 97.88 91 CYS A C 1
ATOM 744 O O . CYS A 1 91 ? 12.835 -0.569 -8.542 1.00 97.88 91 CYS A O 1
ATOM 746 N N . ILE A 1 92 ? 14.120 0.134 -6.839 1.00 97.81 92 ILE A N 1
ATOM 747 C CA . ILE A 1 92 ? 14.746 1.247 -7.568 1.00 97.81 92 ILE A CA 1
ATOM 748 C C . ILE A 1 92 ? 15.555 0.724 -8.760 1.00 97.81 92 ILE A C 1
ATOM 750 O O . ILE A 1 92 ? 15.388 1.210 -9.878 1.00 97.81 92 ILE A O 1
ATOM 754 N N . GLU A 1 93 ? 16.383 -0.301 -8.556 1.00 96.81 93 GLU A N 1
ATOM 755 C CA . GLU A 1 93 ? 17.169 -0.920 -9.629 1.00 96.81 93 GLU A CA 1
ATOM 756 C C . GLU A 1 93 ? 16.273 -1.545 -10.706 1.00 96.81 93 GLU A C 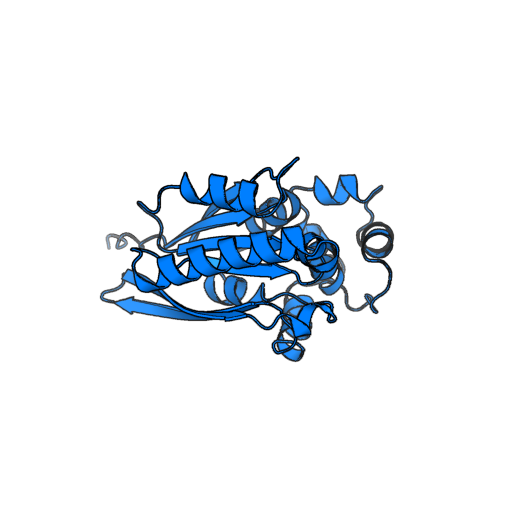1
ATOM 758 O O . GLU A 1 93 ? 16.526 -1.407 -11.907 1.00 96.81 93 GLU A O 1
ATOM 763 N N . LYS A 1 94 ? 15.157 -2.161 -10.300 1.00 96.12 94 LYS A N 1
ATOM 764 C CA . LYS A 1 94 ? 14.133 -2.641 -11.232 1.00 96.12 94 LYS A CA 1
ATOM 765 C C . LYS A 1 94 ? 13.468 -1.514 -12.019 1.00 96.12 94 LYS A C 1
ATOM 767 O O . LYS A 1 94 ? 13.195 -1.715 -13.195 1.00 96.12 94 LYS A O 1
ATOM 772 N N . ASN A 1 95 ? 13.269 -0.333 -11.445 1.00 96.56 95 ASN A N 1
ATOM 773 C CA . ASN A 1 95 ? 12.728 0.811 -12.187 1.00 96.56 95 ASN A CA 1
ATOM 774 C C . ASN A 1 95 ? 13.737 1.426 -13.163 1.00 96.56 95 ASN A C 1
ATOM 776 O O . ASN A 1 95 ? 13.338 1.936 -14.208 1.00 96.56 95 ASN A O 1
ATOM 780 N N . ARG A 1 96 ? 15.039 1.347 -12.864 1.00 95.00 96 ARG A N 1
ATOM 781 C CA . ARG A 1 96 ? 16.107 1.830 -13.756 1.00 95.00 96 ARG A CA 1
ATOM 782 C C . ARG A 1 96 ? 16.350 0.909 -14.948 1.00 95.00 96 ARG A C 1
ATOM 784 O O . ARG A 1 96 ? 16.594 1.388 -16.053 1.00 95.00 96 ARG A O 1
ATOM 791 N N . HIS A 1 97 ? 16.316 -0.403 -14.718 1.00 92.75 97 HIS A N 1
ATOM 792 C CA . HIS A 1 97 ? 16.809 -1.394 -15.683 1.00 92.75 97 HIS A CA 1
ATOM 793 C C . HIS A 1 97 ? 15.792 -2.481 -16.059 1.00 92.75 97 HIS A C 1
ATOM 795 O O . HIS A 1 97 ? 16.032 -3.269 -16.974 1.00 92.75 97 HIS A O 1
ATOM 801 N N . GLY A 1 98 ? 14.671 -2.569 -15.349 1.00 87.50 98 GLY A N 1
ATOM 802 C CA . GLY A 1 98 ? 13.633 -3.569 -15.569 1.00 87.50 98 GLY A CA 1
ATOM 803 C C . GLY A 1 98 ? 12.683 -3.229 -16.716 1.00 87.50 98 GLY A C 1
ATOM 804 O O . GLY A 1 98 ? 12.688 -2.141 -17.285 1.00 87.50 98 GLY A O 1
ATOM 805 N N . ARG A 1 99 ? 11.846 -4.212 -17.068 1.00 90.00 99 ARG A N 1
ATOM 806 C CA . ARG A 1 99 ? 10.866 -4.098 -18.163 1.00 90.00 99 ARG A CA 1
ATOM 807 C C . ARG A 1 99 ? 9.575 -3.404 -17.746 1.00 90.00 99 ARG A C 1
ATOM 809 O O . ARG A 1 99 ? 8.905 -2.820 -18.590 1.00 90.00 99 ARG A O 1
ATOM 816 N N . ILE A 1 100 ? 9.214 -3.539 -16.473 1.00 95.06 100 ILE A N 1
ATOM 817 C CA . ILE A 1 100 ? 7.978 -3.020 -15.894 1.00 95.06 100 ILE A CA 1
ATOM 818 C C . ILE A 1 100 ? 8.319 -2.236 -14.625 1.00 95.06 100 ILE A C 1
ATOM 820 O O . ILE A 1 100 ? 9.272 -2.612 -13.935 1.00 95.06 100 ILE A O 1
ATOM 824 N N . PRO A 1 101 ? 7.558 -1.184 -14.293 1.00 96.88 101 PRO A N 1
ATOM 825 C CA . PRO A 1 101 ? 7.717 -0.475 -13.039 1.00 96.88 101 PRO A CA 1
ATOM 826 C C . PRO A 1 101 ? 7.318 -1.344 -11.844 1.00 96.88 101 PRO A C 1
ATOM 828 O O . PRO A 1 101 ? 6.297 -2.039 -11.845 1.00 96.88 101 PRO A O 1
ATOM 831 N N . TYR A 1 102 ? 8.132 -1.238 -10.808 1.00 97.94 102 TYR A N 1
ATOM 832 C CA . TYR A 1 102 ? 7.883 -1.668 -9.449 1.00 97.94 102 TYR A CA 1
ATOM 833 C C . TYR A 1 102 ? 7.384 -0.453 -8.665 1.00 97.94 102 TYR A C 1
ATOM 835 O O . TYR A 1 102 ? 8.039 0.591 -8.631 1.00 97.94 102 TYR A O 1
ATOM 843 N N . ILE A 1 103 ? 6.208 -0.575 -8.063 1.00 97.75 103 ILE A N 1
ATOM 844 C CA . ILE A 1 103 ? 5.544 0.484 -7.301 1.00 97.75 103 ILE A CA 1
ATOM 845 C C . ILE A 1 103 ? 5.473 0.012 -5.859 1.00 97.75 103 ILE A C 1
ATOM 847 O O . ILE A 1 103 ? 4.887 -1.035 -5.583 1.00 97.75 103 ILE A O 1
ATOM 851 N N . LEU A 1 104 ? 6.103 0.759 -4.959 1.00 97.56 104 LEU A N 1
ATOM 852 C CA . LEU A 1 104 ? 6.205 0.379 -3.558 1.00 97.56 104 LEU A CA 1
ATOM 853 C C . LEU A 1 104 ? 5.169 1.159 -2.746 1.00 97.56 104 LEU A C 1
ATOM 855 O O . LEU A 1 104 ? 5.238 2.384 -2.664 1.00 97.56 104 LEU A O 1
ATOM 859 N N . ILE A 1 105 ? 4.204 0.450 -2.174 1.00 97.06 105 ILE A N 1
ATOM 860 C CA . ILE A 1 105 ? 3.175 0.987 -1.292 1.00 97.06 105 ILE A CA 1
ATOM 861 C C . ILE A 1 105 ? 3.488 0.527 0.125 1.00 97.06 105 ILE A C 1
ATOM 863 O O . ILE A 1 105 ? 3.611 -0.667 0.387 1.00 97.06 105 ILE A O 1
ATOM 867 N N . VAL A 1 106 ? 3.656 1.484 1.023 1.00 95.81 106 VAL A N 1
ATOM 868 C CA . VAL A 1 106 ? 4.060 1.249 2.401 1.00 95.81 106 VAL A CA 1
ATOM 869 C C . VAL A 1 106 ? 3.106 1.987 3.318 1.00 95.81 106 VAL A C 1
ATOM 871 O O . VAL A 1 106 ? 3.018 3.219 3.279 1.00 95.81 106 VAL A O 1
ATOM 874 N N . ASN A 1 107 ? 2.405 1.235 4.158 1.00 94.56 107 ASN A N 1
ATOM 875 C CA . ASN A 1 107 ? 1.687 1.817 5.278 1.00 94.56 107 ASN A CA 1
ATOM 876 C C . ASN A 1 107 ? 2.719 2.138 6.361 1.00 94.56 107 ASN A C 1
ATOM 878 O O . ASN A 1 107 ? 3.439 1.257 6.822 1.00 94.56 107 ASN A O 1
ATOM 882 N N . ASN A 1 108 ? 2.815 3.402 6.780 1.00 92.56 108 ASN A N 1
ATOM 883 C CA . ASN A 1 108 ? 3.771 3.797 7.818 1.00 92.56 108 ASN A CA 1
ATOM 884 C C . ASN A 1 108 ? 3.511 3.061 9.147 1.00 92.56 108 ASN A C 1
ATOM 886 O O . ASN A 1 108 ? 4.430 2.907 9.950 1.00 92.56 108 ASN A O 1
ATOM 890 N N . TYR A 1 109 ? 2.252 2.693 9.402 1.00 86.81 109 TYR A N 1
ATOM 891 C CA . TYR A 1 109 ? 1.827 1.986 10.605 1.00 86.81 109 TYR A CA 1
ATOM 892 C C . TYR A 1 109 ? 1.382 0.570 10.234 1.00 86.81 109 TYR A C 1
ATOM 894 O O . TYR A 1 109 ? 2.201 -0.335 10.284 1.00 86.81 109 TYR A O 1
ATOM 902 N N . ASP A 1 110 ? 0.137 0.422 9.796 1.00 90.50 110 ASP A N 1
ATOM 903 C CA . ASP A 1 110 ? -0.470 -0.836 9.375 1.00 90.50 110 ASP A CA 1
ATOM 904 C C . ASP A 1 110 ? -1.608 -0.562 8.374 1.00 90.50 110 ASP A C 1
ATOM 906 O O . ASP A 1 110 ? -1.996 0.595 8.130 1.00 90.50 110 ASP A O 1
ATOM 910 N N . PHE A 1 111 ? -2.156 -1.617 7.778 1.00 93.44 111 PHE A N 1
ATOM 911 C CA . PHE A 1 111 ? -3.326 -1.494 6.911 1.00 93.44 111 PHE A CA 1
ATOM 912 C C . PHE A 1 111 ? -4.612 -1.147 7.685 1.00 93.44 111 PHE A C 1
ATOM 914 O O . PHE A 1 111 ? -5.500 -0.467 7.164 1.00 93.44 111 PHE A O 1
ATOM 921 N N . GLU A 1 112 ? -4.722 -1.562 8.946 1.00 95.38 112 GLU A N 1
ATOM 922 C CA . GLU A 1 112 ? -5.831 -1.248 9.849 1.00 95.38 112 GLU A CA 1
ATOM 923 C C . GLU A 1 112 ? -6.039 0.263 9.992 1.00 95.38 112 GLU A C 1
ATOM 925 O O . GLU A 1 112 ? -7.175 0.739 9.976 1.00 95.38 112 GLU A O 1
ATOM 930 N N . TYR A 1 113 ? -4.962 1.048 10.057 1.00 94.94 113 TYR A N 1
ATOM 931 C CA . TYR A 1 113 ? -5.040 2.502 10.051 1.00 94.94 113 TYR A CA 1
ATOM 932 C C . TYR A 1 113 ? -5.777 3.018 8.812 1.00 94.94 113 TYR A C 1
ATOM 934 O O . TYR A 1 113 ? -6.690 3.836 8.941 1.00 94.94 113 TYR A O 1
ATOM 942 N N . PHE A 1 114 ? -5.443 2.517 7.619 1.00 95.12 114 PHE A N 1
ATOM 943 C CA . PHE A 1 114 ? -6.141 2.890 6.388 1.00 95.12 114 PHE A CA 1
ATOM 944 C C . PHE A 1 114 ? -7.625 2.487 6.420 1.00 95.12 114 PHE A C 1
ATOM 946 O O . PHE A 1 114 ? -8.491 3.258 5.993 1.00 95.12 114 PHE A O 1
ATOM 953 N N . ALA A 1 115 ? -7.949 1.324 6.988 1.00 96.06 115 ALA A N 1
ATOM 954 C CA . ALA A 1 115 ? -9.334 0.915 7.190 1.00 96.06 115 ALA A CA 1
ATOM 955 C C . ALA A 1 115 ? -10.091 1.866 8.131 1.00 96.06 115 ALA A C 1
ATOM 957 O O . ALA A 1 115 ? -11.223 2.253 7.835 1.00 96.06 115 ALA A O 1
ATOM 958 N N . CYS A 1 116 ? -9.471 2.325 9.219 1.00 97.12 116 CYS A N 1
ATOM 959 C CA . CYS A 1 116 ? -10.059 3.314 10.123 1.00 97.12 116 CYS A CA 1
ATOM 960 C C . CYS A 1 116 ? -10.392 4.642 9.425 1.00 97.12 116 CYS A C 1
ATOM 962 O O . CYS A 1 116 ? -11.436 5.231 9.705 1.00 97.12 116 CYS A O 1
ATOM 964 N N . LEU A 1 117 ? -9.559 5.081 8.472 1.00 96.75 117 LEU A N 1
ATOM 965 C CA . LEU A 1 117 ? -9.764 6.333 7.730 1.00 96.75 117 LEU A CA 1
ATOM 966 C C . LEU A 1 117 ? -11.017 6.349 6.844 1.00 96.75 117 LEU A C 1
ATOM 968 O O . LEU A 1 117 ? -11.392 7.408 6.347 1.00 96.75 117 LEU A O 1
ATOM 972 N N . HIS A 1 118 ? -11.685 5.213 6.637 1.00 97.06 118 HIS A N 1
ATOM 973 C CA . HIS A 1 118 ? -12.961 5.197 5.921 1.00 97.06 118 HIS A CA 1
ATOM 974 C C . HIS A 1 118 ? -14.093 5.842 6.731 1.00 97.06 118 HIS A C 1
ATOM 976 O O . HIS A 1 118 ? -15.095 6.267 6.154 1.00 97.06 118 HIS A O 1
ATOM 982 N N . SER A 1 119 ? -13.944 5.930 8.055 1.00 97.25 119 SER A N 1
ATOM 983 C CA . SER A 1 119 ? -14.950 6.493 8.946 1.00 97.25 119 SER A CA 1
ATOM 984 C C . SER A 1 119 ? -14.560 7.883 9.435 1.00 97.25 119 SER A C 1
ATOM 986 O O . SER A 1 119 ? -13.511 8.064 10.048 1.00 97.25 119 SER A O 1
ATOM 988 N N . SER A 1 120 ? -15.470 8.849 9.299 1.00 95.44 120 SER A N 1
ATOM 989 C CA . SER A 1 120 ? -15.301 10.204 9.851 1.00 95.44 120 SER A CA 1
ATOM 990 C C . SER A 1 120 ? -15.292 10.269 11.378 1.00 95.44 120 SER A C 1
ATOM 992 O O . SER A 1 120 ? -15.008 11.315 11.956 1.00 95.44 120 SER A O 1
ATOM 994 N N . LYS A 1 121 ? -15.597 9.150 12.045 1.00 95.81 121 LYS A N 1
ATOM 995 C CA . LYS A 1 121 ? -15.563 9.009 13.505 1.00 95.81 121 LYS A CA 1
ATOM 996 C C . LYS A 1 121 ? -14.183 8.626 14.038 1.00 95.81 121 LYS A C 1
ATOM 998 O O . LYS A 1 121 ? -13.983 8.618 15.253 1.00 95.81 121 LYS A O 1
ATOM 1003 N N . TYR A 1 122 ? -13.249 8.251 13.167 1.00 96.56 122 TYR A N 1
ATOM 1004 C CA . TYR A 1 122 ? -11.913 7.892 13.606 1.00 96.56 122 TYR A CA 1
ATOM 1005 C C . TYR A 1 122 ? -11.108 9.144 13.968 1.00 96.56 122 TYR A C 1
ATOM 1007 O O . TYR A 1 122 ? -10.926 10.035 13.143 1.00 96.56 122 TYR A O 1
ATOM 1015 N N . ASN A 1 123 ? -10.595 9.197 15.199 1.00 93.75 123 ASN A N 1
ATOM 1016 C CA . ASN A 1 123 ? -9.807 10.319 15.707 1.00 93.75 123 ASN A CA 1
ATOM 1017 C C . ASN A 1 123 ? -8.493 9.836 16.343 1.00 93.75 123 ASN A C 1
ATOM 1019 O O . ASN A 1 123 ? -8.150 10.192 17.468 1.00 93.75 123 ASN A O 1
ATOM 1023 N N . ASN A 1 124 ? -7.753 8.994 15.614 1.00 91.12 124 ASN A N 1
ATOM 1024 C CA . ASN A 1 124 ? -6.444 8.454 16.009 1.00 91.12 124 ASN A CA 1
ATOM 1025 C C . ASN A 1 124 ? -6.414 7.551 17.257 1.00 91.12 124 ASN A C 1
ATOM 1027 O O . ASN A 1 124 ? -5.314 7.250 17.735 1.00 91.12 124 ASN A O 1
ATOM 1031 N N . GLN A 1 125 ? -7.570 7.077 17.735 1.00 93.62 125 GLN A N 1
ATOM 1032 C CA . GLN A 1 125 ? -7.653 6.011 18.740 1.00 93.62 125 GLN A CA 1
ATOM 1033 C C . GLN A 1 125 ? -7.018 4.686 18.266 1.00 93.62 125 GLN A C 1
ATOM 1035 O O . GLN A 1 125 ? -6.503 4.583 17.151 1.00 93.62 125 GLN A O 1
ATOM 1040 N N . ASP A 1 126 ? -7.043 3.673 19.132 1.00 94.81 126 ASP A N 1
ATOM 1041 C CA . ASP A 1 126 ? -6.599 2.316 18.809 1.00 94.81 126 ASP A CA 1
ATOM 1042 C C . ASP A 1 126 ? -7.330 1.764 17.573 1.00 94.81 126 ASP A C 1
ATOM 1044 O O . ASP A 1 126 ? -8.562 1.813 17.492 1.00 94.81 126 ASP A O 1
ATOM 1048 N N . THR A 1 127 ? -6.566 1.281 16.591 1.00 95.38 127 THR A N 1
ATOM 1049 C CA . THR A 1 127 ? -7.103 0.840 15.297 1.00 95.38 127 THR A CA 1
ATOM 1050 C C . THR A 1 127 ? -7.920 -0.439 15.444 1.00 95.38 127 THR A C 1
ATOM 1052 O O . THR A 1 127 ? -9.016 -0.527 14.892 1.00 95.38 127 THR A O 1
ATOM 1055 N N . SER A 1 128 ? -7.446 -1.391 16.249 1.00 95.81 128 SER A N 1
ATOM 1056 C CA . SER A 1 128 ? -8.106 -2.684 16.441 1.00 95.81 128 SER A CA 1
ATOM 1057 C C . SER A 1 128 ? -9.455 -2.528 17.137 1.00 95.81 128 SER A C 1
ATOM 1059 O O . SER A 1 128 ? -10.478 -2.992 16.628 1.00 95.81 128 SER A O 1
ATOM 1061 N N . GLN A 1 129 ? -9.481 -1.812 18.261 1.00 96.56 129 GLN A N 1
ATOM 1062 C CA . GLN A 1 129 ? -10.701 -1.550 19.016 1.00 96.56 129 GLN A CA 1
ATOM 1063 C C . GLN A 1 129 ? -11.700 -0.747 18.180 1.00 96.56 129 GLN A C 1
ATOM 1065 O O . GLN A 1 129 ? -12.883 -1.084 18.129 1.00 96.56 129 GLN A O 1
ATOM 1070 N N . PHE A 1 130 ? -11.229 0.274 17.455 1.00 97.31 130 PHE A N 1
ATOM 1071 C CA . PHE A 1 130 ? -12.102 1.050 16.582 1.00 97.31 130 PHE A CA 1
ATOM 1072 C C . PHE A 1 130 ? -12.731 0.204 15.474 1.00 97.31 130 PHE A C 1
ATOM 1074 O O . PHE A 1 130 ? -13.921 0.366 15.200 1.00 97.31 130 PHE A O 1
ATOM 1081 N N . ILE A 1 131 ? -11.958 -0.684 14.842 1.00 97.25 131 ILE A N 1
ATOM 1082 C CA . ILE A 1 131 ? -12.447 -1.584 13.792 1.00 97.25 131 ILE A CA 1
ATOM 1083 C C . ILE A 1 131 ? -13.534 -2.510 14.338 1.00 97.25 131 ILE A C 1
ATOM 1085 O O . ILE A 1 131 ? -14.601 -2.622 13.729 1.00 97.25 131 ILE A O 1
ATOM 1089 N N . ILE A 1 132 ? -13.290 -3.131 15.494 1.00 97.19 132 ILE A N 1
ATOM 1090 C CA . ILE A 1 132 ? -14.250 -4.011 16.172 1.00 97.19 132 ILE A CA 1
ATOM 1091 C C . ILE A 1 132 ? -15.550 -3.246 16.455 1.00 97.19 132 ILE A C 1
ATOM 1093 O O . ILE A 1 132 ? -16.631 -3.661 16.026 1.00 97.19 132 ILE A O 1
ATOM 1097 N N . ASP A 1 133 ? -15.449 -2.074 17.083 1.00 95.44 133 ASP A N 1
ATOM 1098 C CA . ASP A 1 133 ? -16.615 -1.310 17.530 1.00 95.44 133 ASP A CA 1
ATOM 1099 C C . ASP A 1 133 ? -17.398 -0.670 16.379 1.00 95.44 133 ASP A C 1
ATOM 1101 O O . ASP A 1 133 ? -18.636 -0.637 16.401 1.00 95.44 133 ASP A O 1
ATOM 1105 N N . THR A 1 134 ? -16.698 -0.150 15.371 1.00 95.44 134 THR A N 1
ATOM 1106 C CA . THR A 1 134 ? -17.295 0.630 14.276 1.00 95.44 134 THR A CA 1
ATOM 1107 C C . THR A 1 134 ? -17.810 -0.267 13.165 1.00 95.44 134 THR A C 1
ATOM 1109 O O . THR A 1 134 ? -18.932 -0.070 12.696 1.00 95.44 134 THR A O 1
ATOM 1112 N N . TYR A 1 135 ? -17.028 -1.275 12.772 1.00 95.00 135 TYR A N 1
ATOM 1113 C CA . TYR A 1 135 ? -17.360 -2.175 11.665 1.00 95.00 135 TYR A CA 1
ATOM 1114 C C . TYR A 1 135 ? -17.991 -3.496 12.126 1.00 95.00 135 TYR A C 1
ATOM 1116 O O . TYR A 1 135 ? -18.333 -4.333 11.291 1.00 95.00 135 TYR A O 1
ATOM 1124 N N . LYS A 1 136 ? -18.221 -3.652 13.440 1.00 94.81 136 LYS A N 1
ATOM 1125 C CA . LYS A 1 136 ? -18.981 -4.756 14.055 1.00 94.81 136 LYS A CA 1
ATOM 1126 C C . LYS A 1 136 ? -18.374 -6.139 13.804 1.00 94.81 136 LYS A C 1
ATOM 1128 O O . LYS A 1 136 ? -19.099 -7.122 13.651 1.00 94.81 136 LYS A O 1
ATOM 1133 N N . TYR A 1 137 ? -17.047 -6.217 13.775 1.00 96.69 137 TYR A N 1
ATOM 1134 C CA . TYR A 1 137 ? -16.334 -7.495 13.826 1.00 96.69 137 TYR A CA 1
ATOM 1135 C C . TYR A 1 137 ? -16.336 -8.050 15.253 1.00 96.69 137 TYR A C 1
ATOM 1137 O O . TYR A 1 137 ? -16.424 -7.276 16.203 1.00 96.69 137 TYR A O 1
ATOM 1145 N N . LYS A 1 138 ? -16.249 -9.377 15.432 1.00 96.81 138 LYS A N 1
ATOM 1146 C CA . LYS A 1 138 ? -16.151 -9.956 16.787 1.00 96.81 138 LYS A CA 1
ATOM 1147 C C . LYS A 1 138 ? -14.724 -9.882 17.322 1.00 96.81 138 LYS A C 1
ATOM 1149 O O . LYS A 1 138 ? -14.539 -9.775 18.529 1.00 96.81 138 LYS A O 1
ATOM 1154 N N . SER A 1 139 ? -13.734 -9.931 16.433 1.00 97.44 139 SER A N 1
ATOM 1155 C CA . SER A 1 139 ? -12.323 -9.735 16.754 1.00 97.44 139 SER A CA 1
ATOM 1156 C C . SER A 1 139 ? -11.560 -9.122 15.575 1.00 97.44 139 SER A C 1
ATOM 1158 O O . SER A 1 139 ? -12.103 -8.961 14.478 1.00 97.44 139 SER A O 1
ATOM 1160 N N . ILE A 1 140 ? -10.290 -8.779 15.793 1.00 95.81 140 ILE A N 1
ATOM 1161 C CA . ILE A 1 140 ? -9.425 -8.267 14.725 1.00 95.81 140 ILE A CA 1
ATOM 1162 C C . ILE A 1 140 ? -9.061 -9.363 13.710 1.00 95.81 140 ILE A C 1
ATOM 1164 O O . ILE A 1 140 ? -8.882 -9.088 12.528 1.00 95.81 140 ILE A O 1
ATOM 1168 N N . GLU A 1 141 ? -9.015 -10.623 14.136 1.00 95.69 141 GLU A N 1
ATOM 1169 C CA . GLU A 1 141 ? -8.789 -11.777 13.263 1.00 95.69 141 GLU A CA 1
ATOM 1170 C C . GLU A 1 141 ? -9.950 -11.975 12.284 1.00 95.69 141 GLU A C 1
ATOM 1172 O O . GLU A 1 141 ? -9.706 -12.246 11.108 1.00 95.69 141 GLU A O 1
ATOM 1177 N N . ASP A 1 142 ? -11.194 -11.773 12.735 1.00 96.62 142 ASP A N 1
ATOM 1178 C CA . ASP A 1 142 ? -12.366 -11.790 11.850 1.00 96.62 142 ASP A CA 1
ATOM 1179 C C . ASP A 1 142 ? -12.267 -10.702 10.774 1.00 96.62 142 ASP A C 1
ATOM 1181 O O . ASP A 1 142 ? -12.631 -10.936 9.625 1.00 96.62 142 ASP A O 1
ATOM 1185 N N . TYR A 1 143 ? -11.758 -9.520 11.135 1.00 96.25 143 TYR A N 1
ATOM 1186 C CA . TYR A 1 143 ? -11.487 -8.442 10.182 1.00 96.25 143 TYR A CA 1
ATOM 1187 C C . TYR A 1 143 ? -10.413 -8.844 9.162 1.00 96.25 143 TYR A C 1
ATOM 1189 O O . TYR A 1 143 ? -10.628 -8.702 7.959 1.00 96.25 143 TYR A O 1
ATOM 1197 N N . LYS A 1 144 ? -9.289 -9.408 9.620 1.00 93.38 144 LYS A N 1
ATOM 1198 C CA . LYS A 1 144 ? -8.183 -9.842 8.746 1.00 93.38 144 LYS A CA 1
ATOM 1199 C C . LYS A 1 144 ? -8.582 -10.962 7.778 1.00 93.38 144 LYS A C 1
ATOM 1201 O O . LYS A 1 144 ? -7.992 -11.107 6.708 1.00 93.38 144 LYS A O 1
ATOM 1206 N N . GLY A 1 145 ? -9.575 -11.767 8.154 1.00 94.00 145 GLY A N 1
ATOM 1207 C CA . GLY A 1 145 ? -10.113 -12.854 7.339 1.00 94.00 145 GLY A CA 1
ATOM 1208 C C . GLY A 1 145 ? -11.252 -12.463 6.393 1.00 94.00 145 GLY A C 1
ATOM 1209 O O . GLY A 1 145 ? -11.667 -13.304 5.599 1.00 94.00 145 GLY A O 1
ATOM 1210 N N . ASP A 1 146 ? -11.776 -11.235 6.455 1.00 94.94 146 ASP A N 1
ATOM 1211 C CA . ASP A 1 146 ? -13.000 -10.875 5.734 1.00 94.94 146 ASP A CA 1
ATOM 1212 C C . ASP A 1 146 ? -12.749 -10.620 4.238 1.00 94.94 146 ASP A C 1
ATOM 1214 O O . ASP A 1 146 ? -12.045 -9.688 3.848 1.00 94.94 146 ASP A O 1
ATOM 1218 N N . GLU A 1 147 ? -13.349 -11.438 3.372 1.00 94.50 147 GLU A N 1
ATOM 1219 C CA . GLU A 1 147 ? -13.314 -11.254 1.913 1.00 94.50 147 GLU A CA 1
ATOM 1220 C C . GLU A 1 147 ? -14.229 -10.106 1.435 1.00 94.50 147 GLU A C 1
ATOM 1222 O O . GLU A 1 147 ? -13.990 -9.501 0.387 1.00 94.50 147 GLU A O 1
ATOM 1227 N N . GLY A 1 148 ? -15.244 -9.754 2.229 1.00 94.00 148 GLY A N 1
ATOM 1228 C CA . GLY A 1 148 ? -16.169 -8.637 2.021 1.00 94.00 148 GLY A CA 1
ATOM 1229 C C . GLY A 1 148 ? -15.742 -7.338 2.715 1.00 94.00 148 GLY A C 1
ATOM 1230 O O . GLY A 1 148 ? -16.552 -6.418 2.854 1.00 94.00 148 GLY A O 1
ATOM 1231 N N . ILE A 1 149 ? -14.480 -7.241 3.151 1.00 95.44 149 ILE A N 1
ATOM 1232 C CA . ILE A 1 149 ? -13.945 -6.094 3.900 1.00 95.44 149 ILE A CA 1
ATOM 1233 C C . ILE A 1 149 ? -14.202 -4.750 3.204 1.00 95.44 149 ILE A C 1
ATOM 1235 O O . ILE A 1 149 ? -14.591 -3.788 3.865 1.00 95.44 149 ILE A O 1
ATOM 1239 N N . TYR A 1 150 ? -14.039 -4.672 1.877 1.00 95.38 150 TYR A N 1
ATOM 1240 C CA . TYR A 1 150 ? -14.254 -3.431 1.128 1.00 95.38 150 TYR A CA 1
ATOM 1241 C C . TYR A 1 150 ? -15.673 -2.889 1.324 1.00 95.38 150 TYR A C 1
ATOM 1243 O O . TYR A 1 150 ? -15.833 -1.723 1.682 1.00 95.38 150 TYR A O 1
ATOM 1251 N N . ASP A 1 151 ? -16.696 -3.728 1.148 1.00 94.44 151 ASP A N 1
ATOM 1252 C CA . ASP A 1 151 ? -18.093 -3.306 1.260 1.00 94.44 151 ASP A CA 1
ATOM 1253 C C . ASP A 1 151 ? -18.416 -2.849 2.684 1.00 94.44 151 ASP A C 1
ATOM 1255 O O . ASP A 1 151 ? -19.060 -1.816 2.878 1.00 94.44 151 ASP A O 1
ATOM 1259 N N . LYS A 1 152 ? -17.900 -3.550 3.702 1.00 94.56 152 LYS A N 1
ATOM 1260 C CA . LYS A 1 152 ? -18.058 -3.124 5.100 1.00 94.56 152 LYS A CA 1
ATOM 1261 C C . LYS A 1 152 ? -17.434 -1.756 5.359 1.00 94.56 152 LYS A C 1
ATOM 1263 O O . LYS A 1 152 ? -18.109 -0.894 5.926 1.00 94.56 152 LYS A O 1
ATOM 1268 N N . LEU A 1 153 ? -16.200 -1.534 4.903 1.00 96.50 153 LEU A N 1
ATOM 1269 C CA . LEU A 1 153 ? -15.508 -0.249 5.048 1.00 96.50 153 LEU A CA 1
ATOM 1270 C C . LEU A 1 153 ? -16.158 0.880 4.229 1.00 96.50 153 LEU A C 1
ATOM 1272 O O . LEU A 1 153 ? -15.932 2.049 4.518 1.00 96.50 153 LEU A O 1
ATOM 1276 N N . ASN A 1 154 ? -16.995 0.557 3.242 1.00 95.81 154 ASN A N 1
ATOM 1277 C CA . ASN A 1 154 ? -17.660 1.515 2.350 1.00 95.81 154 ASN A CA 1
ATOM 1278 C C . ASN A 1 154 ? -19.186 1.565 2.529 1.00 95.81 154 ASN A C 1
ATOM 1280 O O . ASN A 1 154 ? -19.916 1.988 1.632 1.00 95.81 154 ASN A O 1
ATOM 1284 N N . SER A 1 155 ? -19.678 1.137 3.692 1.00 93.44 155 SER A N 1
ATOM 1285 C CA . SER A 1 155 ? -21.101 1.121 4.043 1.00 93.44 155 SER A CA 1
ATOM 1286 C C . SER A 1 155 ? -21.393 1.991 5.266 1.00 93.44 155 SER A C 1
ATOM 1288 O O . SER A 1 155 ? -20.484 2.444 5.961 1.00 93.44 155 SER A O 1
ATOM 1290 N N . ASN A 1 156 ? -22.677 2.217 5.565 1.00 92.31 156 ASN A N 1
ATOM 1291 C CA . ASN A 1 156 ? -23.128 2.887 6.795 1.00 92.31 156 ASN A CA 1
ATOM 1292 C C . ASN A 1 156 ? -22.526 4.292 7.013 1.00 92.31 156 ASN A C 1
ATOM 1294 O O . ASN A 1 156 ? -22.234 4.688 8.141 1.00 92.31 156 ASN A O 1
ATOM 1298 N N . GLY A 1 157 ? -22.339 5.046 5.924 1.00 91.88 157 GLY A N 1
ATOM 1299 C CA . GLY A 1 157 ? -21.751 6.391 5.945 1.00 91.88 157 GLY A CA 1
ATOM 1300 C C . GLY A 1 157 ? -20.218 6.423 5.923 1.00 91.88 157 GLY A C 1
ATOM 1301 O O . GLY A 1 157 ? -19.650 7.511 5.902 1.00 91.88 157 GLY A O 1
ATOM 1302 N N . ASN A 1 158 ? -19.554 5.265 5.899 1.00 96.06 158 ASN A N 1
ATOM 1303 C CA . ASN A 1 158 ? -18.113 5.156 5.684 1.00 96.06 158 ASN A CA 1
ATOM 1304 C C . ASN A 1 158 ? -17.795 5.138 4.179 1.00 96.06 158 ASN A C 1
ATOM 1306 O O . ASN A 1 158 ? -18.621 4.713 3.368 1.00 96.06 158 ASN A O 1
ATOM 1310 N N . SER A 1 159 ? -16.615 5.619 3.787 1.00 94.75 159 SER A N 1
ATOM 1311 C CA . SER A 1 159 ? -16.231 5.717 2.376 1.00 94.75 159 SER A CA 1
ATOM 1312 C C . SER A 1 159 ? -14.719 5.775 2.178 1.00 94.75 159 SER A C 1
ATOM 1314 O O . SER A 1 159 ? -14.017 6.530 2.849 1.00 94.75 159 SER A O 1
ATOM 1316 N N . TYR A 1 160 ? -14.224 5.076 1.160 1.00 93.50 160 TYR A N 1
ATOM 1317 C CA . TYR A 1 160 ? -12.839 5.155 0.711 1.00 93.50 160 TYR A CA 1
ATOM 1318 C C . TYR A 1 160 ? -12.491 6.567 0.229 1.00 93.50 160 TYR A C 1
ATOM 1320 O O . TYR A 1 160 ? -11.347 6.987 0.359 1.00 93.50 160 TYR A O 1
ATOM 1328 N N . GLN A 1 161 ? -13.462 7.343 -0.275 1.00 93.75 161 GLN A N 1
ATOM 1329 C CA . GLN A 1 161 ? -13.225 8.731 -0.674 1.00 93.75 161 GLN A CA 1
ATOM 1330 C C . GLN A 1 161 ? -12.857 9.599 0.534 1.00 93.75 161 GLN A C 1
ATOM 1332 O O . GLN A 1 161 ? -12.028 10.500 0.419 1.00 93.75 161 GLN A O 1
ATOM 1337 N N . HIS A 1 162 ? -13.436 9.308 1.703 1.00 95.25 162 HIS A N 1
ATOM 1338 C CA . HIS A 1 162 ? -13.055 9.969 2.945 1.00 95.25 162 HIS A CA 1
ATOM 1339 C C . HIS A 1 162 ? -11.606 9.633 3.318 1.00 95.25 162 HIS A C 1
ATOM 1341 O O . HIS A 1 162 ? -10.816 10.545 3.565 1.00 95.25 162 HIS A O 1
ATOM 1347 N N . ALA A 1 163 ? -11.234 8.351 3.233 1.00 95.00 163 ALA A N 1
ATOM 1348 C CA . ALA A 1 163 ? -9.860 7.913 3.459 1.00 95.00 163 ALA A CA 1
ATOM 1349 C C . ALA A 1 163 ? -8.877 8.587 2.488 1.00 95.00 163 ALA A C 1
ATOM 1351 O O . ALA A 1 163 ? -7.847 9.109 2.912 1.00 95.00 163 ALA A O 1
ATOM 1352 N N . ILE A 1 164 ? -9.223 8.651 1.196 1.00 94.06 164 ILE A N 1
ATOM 1353 C CA . ILE A 1 164 ? -8.418 9.321 0.169 1.00 94.06 164 ILE A CA 1
ATOM 1354 C C . ILE A 1 164 ? -8.198 10.793 0.510 1.00 94.06 164 ILE A C 1
ATOM 1356 O O . ILE A 1 164 ? -7.071 11.275 0.408 1.00 94.06 164 ILE A O 1
ATOM 1360 N N . ASN A 1 165 ? -9.249 11.508 0.916 1.00 94.69 165 ASN A N 1
ATOM 1361 C CA . ASN A 1 165 ? -9.149 12.932 1.227 1.00 94.69 165 ASN A CA 1
ATOM 1362 C C . ASN A 1 165 ? -8.173 13.176 2.389 1.00 94.69 165 ASN A C 1
ATOM 1364 O O . ASN A 1 165 ? -7.276 14.008 2.258 1.00 94.69 165 ASN A O 1
ATOM 1368 N N . ILE A 1 166 ? -8.278 12.389 3.467 1.00 93.94 166 ILE A N 1
ATOM 1369 C CA . ILE A 1 166 ? -7.373 12.481 4.624 1.00 93.94 166 ILE A CA 1
ATOM 1370 C C . ILE A 1 166 ? -5.925 12.186 4.216 1.00 93.94 166 ILE A C 1
ATOM 1372 O O . ILE A 1 166 ? -5.015 12.953 4.539 1.00 93.94 166 ILE A O 1
ATOM 1376 N N . LEU A 1 167 ? -5.694 11.092 3.485 1.00 93.75 167 LEU A N 1
ATOM 1377 C CA . LEU A 1 167 ? -4.350 10.727 3.030 1.00 93.75 167 LEU A CA 1
ATOM 1378 C C . LEU A 1 167 ? -3.757 11.799 2.107 1.00 93.75 167 LEU A C 1
ATOM 1380 O O . LEU A 1 167 ? -2.571 12.112 2.196 1.00 93.75 167 LEU A O 1
ATOM 1384 N N . ASN A 1 168 ? -4.576 12.406 1.245 1.00 92.25 168 ASN A N 1
ATOM 1385 C CA . ASN A 1 168 ? -4.124 13.412 0.290 1.00 92.25 168 ASN A CA 1
ATOM 1386 C C . ASN A 1 168 ? -3.722 14.721 0.986 1.00 92.25 168 ASN A C 1
ATOM 1388 O O . ASN A 1 168 ? -2.694 15.309 0.639 1.00 92.25 168 ASN A O 1
ATOM 1392 N N . GLU A 1 169 ? -4.467 15.145 2.013 1.00 92.75 169 GLU A N 1
ATOM 1393 C CA . GLU A 1 169 ? -4.093 16.269 2.888 1.00 92.75 169 GLU A CA 1
ATOM 1394 C C . GLU A 1 169 ? -2.753 16.022 3.596 1.00 92.75 169 GLU A C 1
ATOM 1396 O O . GLU A 1 169 ? -1.980 16.948 3.851 1.00 92.75 169 GLU A O 1
ATOM 1401 N N . GLN A 1 170 ? -2.445 14.755 3.870 1.00 89.88 170 GLN A N 1
ATOM 1402 C CA . GLN A 1 170 ? -1.253 14.339 4.596 1.00 89.88 170 GLN A CA 1
ATOM 1403 C C . GLN A 1 170 ? -0.148 13.781 3.694 1.00 89.88 170 GLN A C 1
ATOM 1405 O O . GLN A 1 170 ? 0.867 13.334 4.214 1.00 89.88 170 GLN A O 1
ATOM 1410 N N . LYS A 1 171 ? -0.266 13.847 2.362 1.00 85.00 171 LYS A N 1
ATOM 1411 C CA . LYS A 1 171 ? 0.593 13.110 1.407 1.00 85.00 171 LYS A CA 1
ATOM 1412 C C . LYS A 1 171 ? 2.108 13.285 1.564 1.00 85.00 171 LYS A C 1
ATOM 1414 O O . LYS A 1 171 ? 2.875 12.455 1.107 1.00 85.00 171 LYS A O 1
ATOM 1419 N N . LYS A 1 172 ? 2.559 14.378 2.190 1.00 85.62 172 LYS A N 1
ATOM 1420 C CA . LYS A 1 172 ? 3.985 14.634 2.473 1.00 85.62 172 LYS A CA 1
ATOM 1421 C C . LYS A 1 172 ? 4.511 13.886 3.707 1.00 85.62 172 LYS A C 1
ATOM 1423 O O . LYS A 1 172 ? 5.686 14.007 4.025 1.00 85.62 172 LYS A O 1
ATOM 1428 N N . LYS A 1 173 ? 3.647 13.167 4.425 1.00 92.75 173 LYS A N 1
ATOM 1429 C CA . LYS A 1 173 ? 3.940 12.455 5.675 1.00 92.75 173 LYS A CA 1
ATOM 1430 C C . LYS A 1 173 ? 4.007 10.939 5.457 1.00 92.75 173 LYS A C 1
ATOM 1432 O O . LYS A 1 173 ? 3.498 10.190 6.282 1.00 92.75 173 LYS A O 1
ATOM 1437 N N . THR A 1 174 ? 4.553 10.478 4.337 1.00 94.88 174 THR A N 1
ATOM 1438 C CA . THR A 1 174 ? 4.695 9.048 4.015 1.00 94.88 174 THR A CA 1
ATOM 1439 C C . THR A 1 174 ? 6.168 8.667 3.961 1.00 94.88 174 THR A C 1
ATOM 1441 O O . THR A 1 174 ? 7.000 9.466 3.531 1.00 94.88 174 THR A O 1
ATOM 1444 N N . VAL A 1 175 ? 6.505 7.448 4.394 1.00 95.94 175 VAL A N 1
ATOM 1445 C CA . VAL A 1 175 ? 7.894 6.960 4.323 1.00 95.94 175 VAL A CA 1
ATOM 1446 C C . VAL A 1 175 ? 8.340 6.706 2.888 1.00 95.94 175 VAL A C 1
ATOM 1448 O O . VAL A 1 175 ? 9.516 6.862 2.577 1.00 95.94 175 VAL A O 1
ATOM 1451 N N . ILE A 1 176 ? 7.404 6.353 2.007 1.00 97.06 176 ILE A N 1
ATOM 1452 C CA . ILE A 1 176 ? 7.628 6.171 0.574 1.00 97.06 176 ILE A CA 1
ATOM 1453 C C . ILE A 1 176 ? 6.715 7.108 -0.213 1.00 97.06 176 ILE A C 1
ATOM 1455 O O . ILE A 1 176 ? 5.578 7.360 0.183 1.00 97.06 176 ILE A O 1
ATOM 1459 N N . SER A 1 177 ? 7.197 7.598 -1.349 1.00 95.62 177 SER A N 1
ATOM 1460 C CA . SER A 1 177 ? 6.349 8.110 -2.425 1.00 95.62 177 SER A CA 1
ATOM 1461 C C . SER A 1 177 ? 6.881 7.662 -3.783 1.00 95.62 177 SER A C 1
ATOM 1463 O O . SER A 1 177 ? 8.093 7.521 -3.976 1.00 95.62 177 SER A O 1
ATOM 1465 N N . ASN A 1 178 ? 5.971 7.405 -4.721 1.00 96.75 178 ASN A N 1
ATOM 1466 C CA . ASN A 1 178 ? 6.303 7.032 -6.092 1.00 96.75 178 ASN A CA 1
ATOM 1467 C C . ASN A 1 178 ? 5.973 8.182 -7.051 1.00 96.75 178 ASN A C 1
ATOM 1469 O O . ASN A 1 178 ? 4.892 8.764 -6.988 1.00 96.75 178 ASN A O 1
ATOM 1473 N N . ASP A 1 179 ? 6.868 8.460 -7.996 1.00 93.94 179 ASP A N 1
ATOM 1474 C CA . ASP A 1 179 ? 6.593 9.330 -9.144 1.00 93.94 179 ASP A CA 1
ATOM 1475 C C . ASP A 1 179 ? 6.074 8.481 -10.313 1.00 93.94 179 ASP A C 1
ATOM 1477 O O . ASP A 1 179 ? 6.804 8.120 -11.247 1.00 93.94 179 ASP A O 1
ATOM 1481 N N . CYS A 1 180 ? 4.808 8.077 -10.194 1.00 92.44 180 CYS A N 1
ATOM 1482 C CA . CYS A 1 180 ? 4.123 7.251 -11.178 1.00 92.44 180 CYS A CA 1
ATOM 1483 C C . CYS A 1 180 ? 3.487 8.094 -12.291 1.00 92.44 180 CYS A C 1
ATOM 1485 O O . CYS A 1 180 ? 2.787 9.070 -12.038 1.00 92.44 180 CYS A O 1
ATOM 1487 N N . GLU A 1 181 ? 3.641 7.644 -13.534 1.00 89.88 181 GLU A N 1
ATOM 1488 C CA . GLU A 1 181 ? 2.994 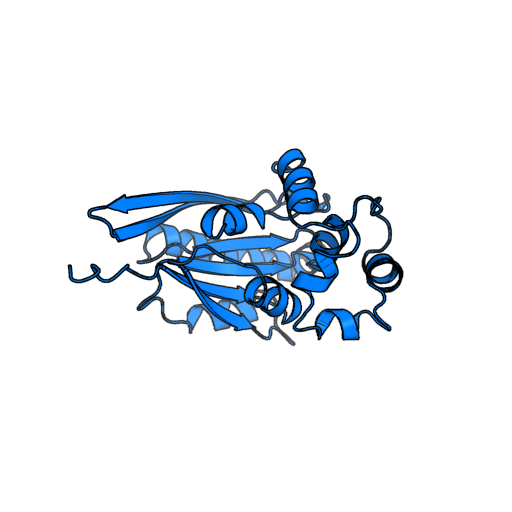8.224 -14.708 1.00 89.88 181 GLU A CA 1
ATOM 1489 C C . GLU A 1 181 ? 2.278 7.125 -15.500 1.00 89.88 181 GLU A C 1
ATOM 1491 O O . GLU A 1 181 ? 2.890 6.122 -15.883 1.00 89.88 181 GLU A O 1
ATOM 1496 N N . LEU A 1 182 ? 0.987 7.325 -15.768 1.00 88.12 182 LEU A N 1
ATOM 1497 C CA . LEU A 1 182 ? 0.216 6.521 -16.711 1.00 88.12 182 LEU A CA 1
ATOM 1498 C C . LEU A 1 182 ? 0.078 7.306 -18.016 1.00 88.12 182 LEU A C 1
ATOM 1500 O O . LEU A 1 182 ? -0.538 8.367 -18.054 1.00 88.12 182 LEU A O 1
ATOM 1504 N N . THR A 1 183 ? 0.645 6.764 -19.087 1.00 89.00 183 THR A N 1
ATOM 1505 C CA . THR A 1 183 ? 0.557 7.319 -20.444 1.00 89.00 183 THR A CA 1
ATOM 1506 C C . THR A 1 183 ? -0.050 6.300 -21.396 1.00 89.00 183 THR A C 1
ATOM 1508 O O . THR A 1 183 ? -0.207 5.126 -21.061 1.00 89.00 183 THR A O 1
ATOM 1511 N N . GLU A 1 184 ? -0.360 6.735 -22.611 1.00 86.94 184 GLU A N 1
ATOM 1512 C CA . GLU A 1 184 ? -0.847 5.872 -23.679 1.00 86.94 184 GLU A CA 1
ATOM 1513 C C . GLU A 1 184 ? 0.007 6.076 -24.930 1.00 86.94 184 GLU A C 1
ATOM 1515 O O . GLU A 1 184 ? 0.309 7.202 -25.327 1.00 86.94 184 GLU A O 1
ATOM 1520 N N . LYS A 1 185 ? 0.406 4.979 -25.576 1.00 85.12 185 LYS A N 1
ATOM 1521 C CA . LYS A 1 185 ? 1.080 5.019 -26.876 1.00 85.12 185 LYS A CA 1
ATOM 1522 C C . LYS A 1 185 ? 0.392 4.048 -27.817 1.00 85.12 185 LYS A C 1
ATOM 1524 O O . LYS A 1 185 ? 0.461 2.842 -27.606 1.00 85.12 185 LYS A O 1
ATOM 1529 N N . ARG A 1 186 ? -0.226 4.571 -28.883 1.00 85.50 186 ARG A N 1
ATOM 1530 C CA . ARG A 1 186 ? -0.989 3.772 -29.865 1.00 85.50 186 ARG A CA 1
ATOM 1531 C C . ARG A 1 186 ? -2.058 2.896 -29.191 1.00 85.50 186 ARG A C 1
ATOM 1533 O O . ARG A 1 186 ? -2.137 1.706 -29.474 1.00 85.50 186 ARG A O 1
ATOM 1540 N N . SER A 1 187 ? -2.800 3.462 -28.239 1.00 81.44 187 SER A N 1
ATOM 1541 C CA . SER A 1 187 ? -3.832 2.735 -27.482 1.00 81.44 187 SER A CA 1
ATOM 1542 C C . SER A 1 187 ? -3.338 1.590 -26.610 1.00 81.44 187 SER A C 1
ATOM 1544 O O . SER A 1 187 ? -4.122 0.781 -26.119 1.00 81.44 187 SER A O 1
ATOM 1546 N N . ILE A 1 188 ? -2.030 1.572 -26.340 1.00 82.00 188 ILE A N 1
ATOM 1547 C CA . ILE A 1 188 ? -1.408 0.695 -25.358 1.00 82.00 188 ILE A CA 1
ATOM 1548 C C . ILE A 1 188 ? -1.063 1.537 -24.122 1.00 82.00 188 ILE A C 1
ATOM 1550 O O . ILE A 1 188 ? -0.257 2.469 -24.234 1.00 82.00 188 ILE A O 1
ATOM 1554 N N . PRO A 1 189 ? -1.638 1.224 -22.950 1.00 86.69 189 PRO A N 1
ATOM 1555 C CA . PRO A 1 189 ? -1.292 1.888 -21.702 1.00 86.69 189 PRO A CA 1
ATOM 1556 C C . PRO A 1 189 ? 0.141 1.543 -21.282 1.00 86.69 189 PRO A C 1
ATOM 1558 O O . PRO A 1 189 ? 0.574 0.392 -21.362 1.00 86.69 189 PRO A O 1
ATOM 1561 N N . ILE A 1 190 ? 0.872 2.550 -20.815 1.00 89.56 190 ILE A N 1
ATOM 1562 C CA . ILE A 1 190 ? 2.248 2.448 -20.332 1.00 89.56 190 ILE A CA 1
ATOM 1563 C C . ILE A 1 190 ? 2.305 3.082 -18.948 1.00 89.56 190 ILE A C 1
ATOM 1565 O O . ILE A 1 190 ? 2.038 4.274 -18.798 1.00 89.56 190 ILE A O 1
ATOM 1569 N N . ILE A 1 191 ? 2.705 2.292 -17.955 1.00 92.62 191 ILE A N 1
ATOM 1570 C CA . ILE A 1 191 ? 2.981 2.770 -16.601 1.00 92.62 191 ILE A CA 1
ATOM 1571 C C . ILE A 1 191 ? 4.492 2.957 -16.475 1.00 92.62 191 ILE A C 1
ATOM 1573 O O . ILE A 1 191 ? 5.271 2.095 -16.889 1.00 92.62 191 ILE A O 1
ATOM 1577 N N . LYS A 1 192 ? 4.911 4.076 -15.893 1.00 94.12 192 LYS A N 1
ATOM 1578 C CA . LYS A 1 192 ? 6.292 4.318 -15.469 1.00 94.12 192 LYS A CA 1
ATOM 1579 C C . LYS A 1 192 ? 6.299 4.727 -14.008 1.00 94.12 192 LYS A C 1
ATOM 1581 O O . LYS A 1 192 ? 5.400 5.432 -13.577 1.00 94.12 192 LYS A O 1
ATOM 1586 N N . ASN A 1 193 ? 7.331 4.321 -13.280 1.00 96.62 193 ASN A N 1
ATOM 1587 C CA . ASN A 1 193 ? 7.650 4.849 -11.960 1.00 96.62 193 ASN A CA 1
ATOM 1588 C C . ASN A 1 193 ? 9.049 5.462 -12.048 1.00 96.62 193 ASN A C 1
ATOM 1590 O O . ASN A 1 193 ? 10.040 4.736 -12.120 1.00 96.62 193 ASN A O 1
ATOM 1594 N N . LYS A 1 194 ? 9.117 6.789 -12.167 1.00 93.62 194 LYS A N 1
ATOM 1595 C CA . LYS A 1 194 ? 10.361 7.521 -12.444 1.00 93.62 194 LYS A CA 1
ATOM 1596 C C . LYS A 1 194 ? 11.287 7.531 -11.237 1.00 93.62 194 LYS A C 1
ATOM 1598 O O . LYS A 1 194 ? 12.505 7.485 -11.397 1.00 93.62 194 LYS A O 1
ATOM 1603 N N . GLN A 1 195 ? 10.710 7.584 -10.041 1.00 95.00 195 GLN A N 1
ATOM 1604 C CA . GLN A 1 195 ? 11.453 7.685 -8.799 1.00 95.00 195 GLN A CA 1
ATOM 1605 C C . GLN A 1 195 ? 10.656 7.081 -7.647 1.00 95.00 195 GLN A C 1
ATOM 1607 O O . GLN A 1 195 ? 9.460 7.321 -7.520 1.00 95.00 195 GLN A O 1
ATOM 1612 N N . ILE A 1 196 ? 11.355 6.360 -6.771 1.00 97.50 196 ILE A N 1
ATOM 1613 C CA . ILE A 1 196 ? 10.866 6.044 -5.430 1.00 97.50 196 ILE A CA 1
ATOM 1614 C C . ILE A 1 196 ? 11.640 6.940 -4.463 1.00 97.50 196 ILE A C 1
ATOM 1616 O O . ILE A 1 196 ? 12.870 6.870 -4.409 1.00 97.50 196 ILE A O 1
ATOM 1620 N N . ILE A 1 197 ? 10.935 7.810 -3.747 1.00 96.38 197 ILE A N 1
ATOM 1621 C CA . ILE A 1 197 ? 11.511 8.687 -2.726 1.00 96.38 197 ILE A CA 1
ATOM 1622 C C . ILE A 1 197 ? 11.307 8.015 -1.372 1.00 96.38 197 ILE A C 1
ATOM 1624 O O . ILE A 1 197 ? 10.212 7.548 -1.069 1.00 96.38 197 ILE A O 1
ATOM 1628 N N . TYR A 1 198 ? 12.366 7.972 -0.566 1.00 96.88 198 TYR A N 1
ATOM 1629 C CA . TYR A 1 198 ? 12.342 7.402 0.775 1.00 96.88 198 TYR A CA 1
ATOM 1630 C C . TYR A 1 198 ? 12.645 8.478 1.814 1.00 96.88 198 TYR A C 1
ATOM 1632 O O . TYR A 1 198 ? 13.713 9.089 1.781 1.00 96.88 198 TYR A O 1
ATOM 1640 N N . VAL A 1 199 ? 11.690 8.698 2.717 1.00 95.44 199 VAL A N 1
ATOM 1641 C CA . VAL A 1 199 ? 11.727 9.701 3.788 1.00 95.44 199 VAL A CA 1
ATOM 1642 C C . 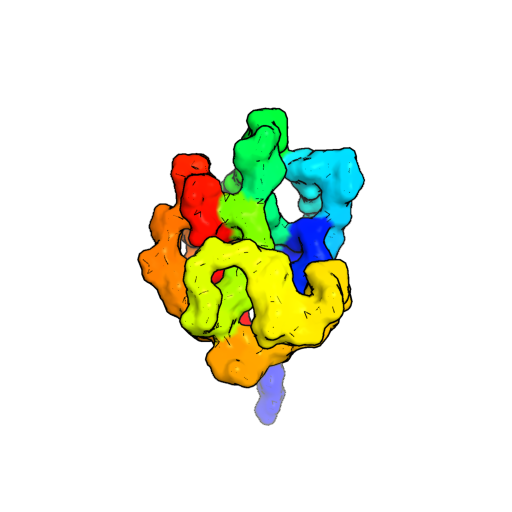VAL A 1 199 ? 11.595 8.970 5.129 1.00 95.44 199 VAL A C 1
ATOM 1644 O O . VAL A 1 199 ? 10.498 8.889 5.684 1.00 95.44 199 VAL A O 1
ATOM 1647 N N . PRO A 1 200 ? 12.676 8.359 5.647 1.00 91.31 200 PRO A N 1
ATOM 1648 C CA . PRO A 1 200 ? 12.611 7.552 6.863 1.00 91.31 200 PRO A CA 1
ATOM 1649 C C . PRO A 1 200 ? 12.102 8.324 8.082 1.00 91.31 200 PRO A C 1
ATOM 1651 O O . PRO A 1 200 ? 11.543 7.709 8.976 1.00 91.31 200 PRO A O 1
ATOM 1654 N N . GLU A 1 201 ? 12.270 9.644 8.126 1.00 92.00 201 GLU A N 1
ATOM 1655 C CA . GLU A 1 201 ? 11.821 10.511 9.222 1.00 92.00 201 GLU A CA 1
ATOM 1656 C C . GLU A 1 201 ? 10.288 10.627 9.301 1.00 92.00 201 GLU A C 1
ATOM 1658 O O . GLU A 1 201 ? 9.738 11.031 10.328 1.00 92.00 201 GLU A O 1
ATOM 1663 N N . ALA A 1 202 ? 9.580 10.265 8.225 1.00 93.06 202 ALA A N 1
ATOM 1664 C CA . ALA A 1 202 ? 8.122 10.265 8.191 1.00 93.06 202 ALA A CA 1
ATOM 1665 C C . ALA A 1 202 ? 7.496 9.065 8.928 1.00 93.06 202 ALA A C 1
ATOM 1667 O O . ALA A 1 202 ? 6.273 9.010 9.059 1.00 93.06 202 ALA A O 1
ATOM 1668 N N . ASP A 1 203 ? 8.306 8.135 9.446 1.00 89.00 203 ASP A N 1
ATOM 1669 C CA . ASP A 1 203 ? 7.862 6.935 10.170 1.00 89.00 203 ASP A CA 1
ATOM 1670 C C . ASP A 1 203 ? 7.166 7.225 11.515 1.00 89.00 203 ASP A C 1
ATOM 1672 O O . ASP A 1 203 ? 6.545 6.347 12.120 1.00 89.00 203 ASP A O 1
ATOM 1676 N N . THR A 1 204 ? 7.223 8.478 11.961 1.00 89.88 204 THR A N 1
ATOM 1677 C CA . THR A 1 204 ? 6.513 9.000 13.133 1.00 89.88 204 THR A CA 1
ATOM 1678 C C . THR A 1 204 ? 5.051 9.358 12.849 1.00 89.88 204 THR A C 1
ATOM 1680 O O . THR A 1 204 ? 4.258 9.484 13.783 1.00 89.88 204 THR A O 1
ATOM 1683 N N . TYR A 1 205 ? 4.659 9.502 11.579 1.00 92.06 205 TYR A N 1
ATOM 1684 C CA . TYR A 1 205 ? 3.288 9.829 11.186 1.00 92.06 205 TYR A CA 1
ATOM 1685 C C . TYR A 1 205 ? 2.493 8.569 10.835 1.00 92.06 205 TYR A C 1
ATOM 1687 O O . TYR A 1 205 ? 2.965 7.726 10.073 1.00 92.06 205 TYR A O 1
ATOM 1695 N N . LYS A 1 206 ? 1.243 8.476 11.309 1.00 90.62 206 LYS A N 1
ATOM 1696 C CA . LYS A 1 206 ? 0.279 7.490 10.799 1.00 90.62 206 LYS A CA 1
ATOM 1697 C C . LYS A 1 206 ? -0.173 7.936 9.405 1.00 90.62 206 LYS A C 1
ATOM 1699 O O . LYS A 1 206 ? -0.832 8.964 9.288 1.00 90.62 206 LYS A O 1
ATOM 1704 N N . ASN A 1 207 ? 0.244 7.228 8.359 1.00 92.38 207 ASN A N 1
ATOM 1705 C CA . ASN A 1 207 ? -0.091 7.545 6.971 1.00 92.38 207 ASN A CA 1
ATOM 1706 C C . ASN A 1 207 ? 0.208 6.356 6.043 1.00 92.38 207 ASN A C 1
ATOM 1708 O O . ASN A 1 207 ? 0.782 5.359 6.474 1.00 92.38 207 ASN A O 1
ATOM 1712 N N . SER A 1 208 ? -0.145 6.479 4.766 1.00 94.06 208 SER A N 1
ATOM 1713 C CA . SER A 1 208 ? 0.178 5.515 3.717 1.00 94.06 208 SER A CA 1
ATOM 1714 C C . SER A 1 208 ? 0.249 6.207 2.359 1.00 94.06 208 SER A C 1
ATOM 1716 O O . SER A 1 208 ? -0.534 7.114 2.072 1.00 94.06 208 SER A O 1
ATOM 1718 N N . ASN A 1 209 ? 1.147 5.754 1.486 1.00 95.56 209 ASN A N 1
ATOM 1719 C CA . ASN A 1 209 ? 1.175 6.193 0.089 1.00 95.56 209 ASN A CA 1
ATOM 1720 C C . ASN A 1 209 ? 0.287 5.337 -0.831 1.00 95.56 209 ASN A C 1
ATOM 1722 O O . ASN A 1 209 ? 0.459 5.354 -2.045 1.00 95.56 209 ASN A O 1
ATOM 1726 N N . ILE A 1 210 ? -0.696 4.619 -0.279 1.00 94.88 210 ILE A N 1
ATOM 1727 C CA . ILE A 1 210 ? -1.698 3.835 -1.026 1.00 94.88 210 ILE A CA 1
ATOM 1728 C C . ILE A 1 210 ? -2.408 4.627 -2.136 1.00 94.88 210 ILE A C 1
ATOM 1730 O O . ILE A 1 210 ? -2.831 4.044 -3.136 1.00 94.88 210 ILE A O 1
ATOM 1734 N N . LEU A 1 211 ? -2.466 5.959 -2.017 1.00 92.81 211 LEU A N 1
ATOM 1735 C CA . LEU A 1 211 ? -2.933 6.859 -3.075 1.00 92.81 211 LEU A CA 1
ATOM 1736 C C . LEU A 1 211 ? -2.170 6.699 -4.393 1.00 92.81 211 LEU A C 1
ATOM 1738 O O . LEU A 1 211 ? -2.790 6.781 -5.452 1.00 92.81 211 LEU A O 1
ATOM 1742 N N . ASP A 1 212 ? -0.864 6.428 -4.346 1.00 93.31 212 ASP A N 1
ATOM 1743 C CA . ASP A 1 212 ? -0.034 6.216 -5.538 1.00 93.31 212 ASP A CA 1
ATOM 1744 C C . ASP A 1 212 ? -0.584 5.061 -6.387 1.00 93.31 212 ASP A C 1
ATOM 1746 O O . ASP A 1 212 ? -0.521 5.096 -7.615 1.00 93.31 212 ASP A O 1
ATOM 1750 N N . PHE A 1 213 ? -1.156 4.044 -5.735 1.00 92.50 213 PHE A N 1
ATOM 1751 C CA . PHE A 1 213 ? -1.780 2.911 -6.405 1.00 92.50 213 PHE A CA 1
ATOM 1752 C C . PHE A 1 213 ? -3.248 3.165 -6.749 1.00 92.50 213 PHE A C 1
ATOM 1754 O O . PHE A 1 213 ? -3.666 2.860 -7.867 1.00 92.50 213 PHE A O 1
ATOM 1761 N N . LEU A 1 214 ? -4.025 3.766 -5.841 1.00 91.44 214 LEU A N 1
ATOM 1762 C CA . LEU A 1 214 ? -5.434 4.085 -6.095 1.00 91.44 214 LEU A CA 1
ATOM 1763 C C . LEU A 1 214 ? -5.602 4.985 -7.328 1.00 91.44 214 LEU A C 1
ATOM 1765 O O . LEU A 1 214 ? -6.449 4.698 -8.168 1.00 91.44 214 LEU A O 1
ATOM 1769 N N . ASN A 1 215 ? -4.727 5.981 -7.506 1.00 89.25 215 ASN A N 1
ATOM 1770 C CA . ASN A 1 215 ? -4.719 6.862 -8.681 1.00 89.25 215 ASN A CA 1
ATOM 1771 C C . ASN A 1 215 ? -4.480 6.120 -10.012 1.00 89.25 215 ASN A C 1
ATOM 1773 O O . ASN A 1 215 ? -4.817 6.633 -11.079 1.00 89.25 215 ASN A O 1
ATOM 1777 N N . LEU A 1 216 ? -3.888 4.921 -9.978 1.00 86.56 216 LEU A N 1
ATOM 1778 C CA . LEU A 1 216 ? -3.679 4.104 -11.175 1.00 86.56 216 LEU A CA 1
ATOM 1779 C C . LEU A 1 216 ? -4.921 3.277 -11.528 1.00 86.56 216 LEU A C 1
ATOM 1781 O O . LEU A 1 216 ? -5.194 3.067 -12.714 1.00 86.56 216 LEU A O 1
ATOM 1785 N N . ILE A 1 217 ? -5.662 2.804 -10.522 1.00 87.12 217 ILE A N 1
ATOM 1786 C CA . ILE A 1 217 ? -6.691 1.765 -10.692 1.00 87.12 217 ILE A CA 1
ATOM 1787 C C . ILE A 1 217 ? -8.137 2.275 -10.644 1.00 87.12 217 ILE A C 1
ATOM 1789 O O . ILE A 1 217 ? -9.023 1.592 -11.170 1.00 87.12 217 ILE A O 1
ATOM 1793 N N . LEU A 1 218 ? -8.358 3.457 -10.058 1.00 86.44 218 LEU A N 1
ATOM 1794 C CA . LEU A 1 218 ? -9.630 4.194 -10.015 1.00 86.44 218 LEU A CA 1
ATOM 1795 C C . LEU A 1 218 ? -9.671 5.289 -11.074 1.00 86.44 218 LEU A C 1
ATOM 1797 O O . LEU A 1 218 ? -10.721 5.400 -11.740 1.00 86.44 218 LEU A O 1
#

Foldseek 3Di:
DPPDPQAAAEEEEEEQAVLVVLQVVPDDWDPSYDYHYDYQDCPPPALQSVLVVVVPDDPPPHQEYEYEYECQCLVVDVVNVVSVVVSVVVQQVCLVPNPHHYHYKYFLHDVLLLLLQQDPPDDPPDSFVCCCVVLVDPGVVSSRPDSCNNVSCPDPNGHNVSSVVVQVVVVVLEQWDWPWDWDDDPSRIHIHTPDIDGDPVSSPDRHINCVNVVVVTD

Sequence (218 aa):
MAREPQIKIKIQLLAEGNTEVNYFKSLRMKENLKISYKEVNVRGGGYLNFLRQIKKESDLGYLAKVILLDYDLARENGGEKKNFKTLLEYCIEKNRHGRIPYILIVNNYDFEYFACLHSSKYNNQDTSQFIIDTYKYKSIEDYKGDEGIYDKLNSNGNSYQHAINILNEQKKKTVISNDCELTEKRSIPIIKNKQIIYVPEADTYKNSNILDFLNLIL

Secondary structure (DSSP, 8-state):
-PPP----EEEEEEESSHHHHHHHHHS---TTEEEEEEE---TTTHHHHHHHHHTTS--TT-SEEEEEEESHHHHH-HHHHHHHHHHHHHHHHHHHHSSS-EEEEEESS-HHHHHHTTSTT--S--HHHHHHHHH--SSHHHHHT-TTHHHHHTSTT--HHHHHHHHHHTTTS-SEEEEEEEEEETTEEEEEEEEEEE-GGGGGS--B-THHHHHHH-